Protein AF-A0A7S4U6P7-F1 (afdb_monomer_lite)

Foldseek 3Di:
DLVVVVVVCVVCCVPPPCVPCVVVDDLLNLLLLLLQQLLQADDPVVCVVCVVVVVVVQWDADPRRGIGGDPSSLVSNLDDDPPDDDDLLSVQLSQLSVLCVPPAVSCVPPDDPQQNQLSVLLSSLLNNLSSCVSVPDQKDQPCSSPPPDDDDDGRFIFGGFREHEAEAPEADDPPHPQWGDGPPDIARQAVGDPRYHYWYDYDPHYPDDRIDHYTHTDPVVPPPDDPDDDDDDDDD

Sequence (236 aa):
IFCTMQSLFESVWTKHVIHKWGPQVQHFDLLSLIAFAVRGQCDDQARIQLQNLEAKGICRIRDDGHVEIPYFLFRLAAQPMAGVRLTPAREALVQNLGFLRDYIDSALYSLAPWQQWELFGACFFSLRVNANLILGESSVPFTKLIPHTKINGCDQRVKLEPMYIVQGKSKISGDLGEKVDLDQRSVNWMAGEDGCRFCVVNGDSGKGVDFFATLPLDSLSSSSSSSSSSSSSSSS

pLDDT: mean 81.77, std 14.65, range [37.53, 98.06]

Radius of gyration: 21.34 Å; chains: 1; bounding box: 81×49×49 Å

Structure (mmCIF, N/CA/C/O backbone):
data_AF-A0A7S4U6P7-F1
#
_entry.id   AF-A0A7S4U6P7-F1
#
loop_
_atom_site.group_PDB
_atom_site.id
_atom_site.type_symbol
_atom_site.label_atom_id
_atom_site.label_alt_id
_atom_site.label_comp_id
_atom_site.label_asym_id
_atom_site.label_entity_id
_atom_site.label_seq_id
_atom_site.pdbx_PDB_ins_code
_atom_site.Cartn_x
_atom_site.Cartn_y
_atom_site.Cartn_z
_atom_site.occupancy
_atom_site.B_iso_or_equiv
_atom_site.auth_seq_id
_atom_site.auth_comp_id
_atom_site.auth_asym_id
_atom_site.auth_atom_id
_atom_site.pdbx_PDB_model_num
ATOM 1 N N . ILE A 1 1 ? -19.740 -0.487 -24.834 1.00 60.69 1 ILE A N 1
ATOM 2 C CA . ILE A 1 1 ? -20.060 -1.407 -23.711 1.00 60.69 1 ILE A CA 1
ATOM 3 C C . ILE A 1 1 ? -19.218 -1.062 -22.481 1.00 60.69 1 ILE A C 1
ATOM 5 O O . ILE A 1 1 ? -19.801 -0.654 -21.487 1.00 60.69 1 ILE A O 1
ATOM 9 N N . PHE A 1 2 ? -17.882 -1.103 -22.557 1.00 59.59 2 PHE A N 1
ATOM 10 C CA . PHE A 1 2 ? -17.004 -0.820 -21.407 1.00 59.59 2 PHE A CA 1
ATOM 11 C C . PHE A 1 2 ? -17.162 0.586 -20.796 1.00 59.59 2 PHE A C 1
ATOM 13 O O . PHE A 1 2 ? -17.385 0.691 -19.594 1.00 59.59 2 PHE A O 1
ATOM 20 N N . CYS A 1 3 ? -17.184 1.657 -21.601 1.00 62.91 3 CYS A N 1
ATOM 21 C CA . CYS A 1 3 ? -17.409 3.020 -21.083 1.00 62.91 3 CYS A CA 1
ATOM 22 C C . CYS A 1 3 ? -18.769 3.176 -20.375 1.00 62.91 3 CYS A C 1
ATOM 24 O O . CYS A 1 3 ? -18.886 3.870 -19.368 1.00 62.91 3 CYS A O 1
ATOM 26 N N . THR A 1 4 ? -19.803 2.492 -20.871 1.00 69.94 4 THR A N 1
ATOM 27 C CA . THR A 1 4 ? -21.144 2.503 -20.272 1.00 69.94 4 THR A CA 1
ATOM 28 C C . THR A 1 4 ? -21.145 1.793 -18.919 1.00 69.94 4 THR A C 1
ATOM 30 O O . THR A 1 4 ? -21.687 2.329 -17.956 1.00 69.94 4 THR A O 1
ATOM 33 N N . MET A 1 5 ? -20.484 0.636 -18.809 1.00 68.00 5 MET A N 1
ATOM 34 C CA . MET A 1 5 ? -20.346 -0.081 -17.536 1.00 68.00 5 MET A CA 1
ATOM 35 C C . MET A 1 5 ? -19.570 0.729 -16.496 1.00 68.00 5 MET A C 1
ATOM 37 O O . MET A 1 5 ? -19.996 0.792 -15.347 1.00 68.00 5 MET A O 1
ATOM 41 N N . GLN A 1 6 ? -18.490 1.401 -16.900 1.00 70.25 6 GLN A N 1
ATOM 42 C CA . GLN A 1 6 ? -17.722 2.265 -16.005 1.00 70.25 6 GLN A CA 1
ATOM 43 C C . GLN A 1 6 ? -18.569 3.439 -15.495 1.00 70.25 6 GLN A C 1
ATOM 45 O O . GLN A 1 6 ? -18.633 3.668 -14.294 1.00 70.25 6 GLN A O 1
ATOM 50 N N . SER A 1 7 ? -19.311 4.123 -16.374 1.00 74.69 7 SER A N 1
ATOM 51 C CA . SER A 1 7 ? -20.204 5.219 -15.960 1.00 74.69 7 SER A CA 1
ATOM 52 C C . SER A 1 7 ? -21.317 4.773 -14.999 1.00 74.69 7 SER A C 1
ATOM 54 O O . SER A 1 7 ? -21.648 5.488 -14.051 1.00 74.69 7 SER A O 1
ATOM 56 N N . LEU A 1 8 ? -21.868 3.570 -15.199 1.00 78.88 8 LEU A N 1
ATOM 57 C CA . LEU A 1 8 ? -22.865 2.978 -14.306 1.00 78.88 8 LEU A CA 1
ATOM 58 C C . LEU A 1 8 ? -22.251 2.637 -12.949 1.00 78.88 8 LEU A C 1
ATOM 60 O O . LEU A 1 8 ? -22.848 2.946 -11.918 1.00 78.88 8 LEU A O 1
ATOM 64 N N . PHE A 1 9 ? -21.053 2.049 -12.950 1.00 76.44 9 PHE A N 1
ATOM 65 C CA . PHE A 1 9 ? -20.304 1.775 -11.732 1.00 76.44 9 PHE A CA 1
ATOM 66 C C . PHE A 1 9 ? -20.032 3.062 -10.950 1.00 76.44 9 PHE A C 1
ATOM 68 O O . PHE A 1 9 ? -20.372 3.110 -9.774 1.00 76.44 9 PHE A O 1
ATOM 75 N N . GLU A 1 10 ? -19.543 4.129 -11.593 1.00 78.44 10 GLU A N 1
ATOM 76 C CA . GLU A 1 10 ? -19.320 5.425 -10.932 1.00 78.44 10 GLU A CA 1
ATOM 77 C C . GLU A 1 10 ? -20.603 6.035 -10.357 1.00 78.44 10 GLU A C 1
ATOM 79 O O . GLU A 1 10 ? -20.601 6.609 -9.263 1.00 78.44 10 GLU A O 1
ATOM 84 N N . SER A 1 11 ? -21.722 5.902 -11.070 1.00 78.88 11 SER A N 1
ATOM 85 C CA . SER A 1 11 ? -23.015 6.407 -10.609 1.00 78.88 11 SER A CA 1
ATOM 86 C C . SER A 1 11 ? -23.504 5.659 -9.364 1.00 78.88 11 SER A C 1
ATOM 88 O O . SER A 1 11 ? -23.845 6.281 -8.352 1.00 78.88 11 SER A O 1
ATOM 90 N N . VAL A 1 12 ? -23.480 4.322 -9.403 1.00 78.75 12 VAL A N 1
ATOM 91 C CA . VAL A 1 12 ? -23.852 3.465 -8.266 1.00 78.75 12 VAL A CA 1
ATOM 92 C C . VAL A 1 12 ? -22.907 3.699 -7.090 1.00 78.75 12 VAL A C 1
ATOM 94 O O . VAL A 1 12 ? -23.363 3.871 -5.960 1.00 78.75 12 VAL A O 1
ATOM 97 N N . TRP A 1 13 ? -21.607 3.773 -7.365 1.00 76.88 13 TRP A N 1
ATOM 98 C CA . TRP A 1 13 ? -20.551 4.090 -6.413 1.00 76.88 13 TRP A CA 1
ATOM 99 C C . TRP A 1 13 ? -20.835 5.392 -5.664 1.00 76.88 13 TRP A C 1
ATOM 101 O O . TRP A 1 13 ? -20.915 5.423 -4.434 1.00 76.88 13 TRP A O 1
ATOM 111 N N . THR A 1 14 ? -21.063 6.470 -6.409 1.00 76.06 14 THR A N 1
ATOM 112 C CA . THR A 1 14 ? -21.314 7.791 -5.836 1.00 76.06 14 THR A CA 1
ATOM 113 C C . THR A 1 14 ? -22.570 7.769 -4.977 1.00 76.06 14 THR A C 1
ATOM 115 O O . THR A 1 14 ? -22.543 8.178 -3.816 1.00 76.06 14 THR A O 1
ATOM 118 N N . LYS A 1 15 ? -23.673 7.247 -5.519 1.00 75.56 15 LYS A N 1
ATOM 119 C CA . LYS A 1 15 ? -24.983 7.289 -4.866 1.00 75.56 15 LYS A CA 1
ATOM 120 C C . LYS A 1 15 ? -25.069 6.392 -3.630 1.00 75.56 15 LYS A C 1
ATOM 122 O O . LYS A 1 15 ? -25.667 6.790 -2.635 1.00 75.56 15 LYS A O 1
ATOM 127 N N . HIS A 1 16 ? -24.501 5.190 -3.687 1.00 72.75 16 HIS A N 1
ATOM 128 C CA . HIS A 1 16 ? -24.719 4.161 -2.667 1.00 72.75 16 HIS A CA 1
ATOM 129 C C . HIS A 1 16 ? -23.519 3.916 -1.756 1.00 72.75 16 HIS A C 1
ATOM 131 O O . HIS A 1 16 ? -23.712 3.374 -0.666 1.00 72.75 16 HIS A O 1
ATOM 137 N N . VAL A 1 17 ? -22.309 4.314 -2.164 1.00 75.81 17 VAL A N 1
ATOM 138 C CA . VAL A 1 17 ? -21.097 4.134 -1.357 1.00 75.81 17 VAL A CA 1
ATOM 139 C C . VAL A 1 17 ? -20.675 5.442 -0.706 1.00 75.81 17 VAL A C 1
ATOM 141 O O . VAL A 1 17 ? -20.728 5.537 0.518 1.00 75.81 17 VAL A O 1
ATOM 144 N N . ILE A 1 18 ? -20.328 6.465 -1.494 1.00 76.19 18 ILE A N 1
ATOM 145 C CA . ILE A 1 18 ? -19.797 7.731 -0.956 1.00 76.19 18 ILE A CA 1
ATOM 146 C C . ILE A 1 18 ? -20.805 8.391 -0.011 1.00 76.19 18 ILE A C 1
ATOM 148 O O . ILE A 1 18 ? -20.481 8.661 1.142 1.00 76.19 18 ILE A O 1
ATOM 152 N N . HIS A 1 19 ? -22.042 8.607 -0.465 1.00 77.12 19 HIS A N 1
ATOM 153 C CA . HIS A 1 19 ? -23.046 9.316 0.337 1.00 77.12 19 HIS A CA 1
ATOM 154 C C . HIS A 1 19 ? -23.492 8.531 1.574 1.00 77.12 19 HIS A C 1
ATOM 156 O O . HIS A 1 19 ? -23.808 9.126 2.601 1.00 77.12 19 HIS A O 1
ATOM 162 N N . LYS A 1 20 ? -23.524 7.196 1.486 1.00 75.12 20 LYS A N 1
ATOM 163 C CA . LYS A 1 20 ? -23.964 6.347 2.596 1.00 75.12 20 LYS A CA 1
ATOM 164 C C . LYS A 1 20 ? -22.865 6.166 3.639 1.00 75.12 20 LYS A C 1
ATOM 166 O O . LYS A 1 20 ? -23.143 6.297 4.824 1.00 75.12 20 LYS A O 1
ATOM 171 N N . TRP A 1 21 ? -21.646 5.850 3.207 1.00 72.38 21 TRP A N 1
ATOM 172 C CA . TRP A 1 21 ? -20.571 5.397 4.092 1.00 72.38 21 TRP A CA 1
ATOM 173 C C . TRP A 1 21 ? -19.516 6.462 4.373 1.00 72.38 21 TRP A C 1
ATOM 175 O O . TRP A 1 21 ? -18.915 6.425 5.442 1.00 72.38 21 TRP A O 1
ATOM 185 N N . GLY A 1 22 ? -19.324 7.436 3.479 1.00 72.12 22 GLY A N 1
ATOM 186 C CA . GLY A 1 22 ? -18.371 8.533 3.675 1.00 72.12 22 GLY A CA 1
ATOM 187 C C . GLY A 1 22 ? -18.560 9.275 5.006 1.00 72.12 22 GLY A C 1
ATOM 188 O O . GLY A 1 22 ? -17.590 9.424 5.740 1.00 72.12 22 GLY A O 1
ATOM 189 N N . PRO A 1 23 ? -19.793 9.664 5.391 1.00 73.25 23 PRO A N 1
ATOM 190 C CA . PRO A 1 23 ? -20.042 10.310 6.684 1.00 73.25 23 PRO A CA 1
ATOM 191 C C . PRO A 1 23 ? -19.916 9.382 7.901 1.00 73.25 23 PRO A C 1
ATOM 193 O O . PRO A 1 23 ? -19.839 9.860 9.029 1.00 73.25 23 PRO A O 1
ATOM 196 N N . GLN A 1 24 ? -19.965 8.060 7.701 1.00 66.81 24 GLN A N 1
ATOM 197 C CA . GLN A 1 24 ? -20.056 7.078 8.789 1.00 66.81 24 GLN A CA 1
ATOM 198 C C . GLN A 1 24 ? -18.696 6.569 9.269 1.00 66.81 24 GLN A C 1
ATOM 200 O O . GLN A 1 24 ? -18.620 5.973 10.347 1.00 66.81 24 GLN A O 1
ATOM 205 N N . VAL A 1 25 ? -17.637 6.792 8.489 1.00 65.56 25 VAL A N 1
ATOM 206 C CA . VAL A 1 25 ? -16.289 6.315 8.798 1.00 65.56 25 VAL A CA 1
ATOM 207 C C . VAL A 1 25 ? -15.347 7.507 8.836 1.00 65.56 25 VAL A C 1
ATOM 209 O O . VAL A 1 25 ? -15.130 8.163 7.819 1.00 65.56 25 VAL A O 1
ATOM 212 N N . GLN A 1 26 ? -14.765 7.797 10.003 1.00 68.12 26 GLN A N 1
ATOM 213 C CA . GLN A 1 26 ? -13.683 8.773 10.047 1.00 68.12 26 GLN A CA 1
ATOM 214 C C . GLN A 1 26 ? -12.491 8.219 9.265 1.00 68.12 26 GLN A C 1
ATOM 216 O O . GLN A 1 26 ? -12.108 7.059 9.401 1.00 68.12 26 GLN A O 1
ATOM 221 N N . HIS A 1 27 ? -11.889 9.047 8.423 1.00 61.50 27 HIS A N 1
ATOM 222 C CA . HIS A 1 27 ? -10.887 8.589 7.463 1.00 61.50 27 HIS A CA 1
ATOM 223 C C . HIS A 1 27 ? -9.606 8.033 8.129 1.00 61.50 27 HIS A C 1
ATOM 225 O O . HIS A 1 27 ? -8.911 7.200 7.547 1.00 61.50 27 HIS A O 1
ATOM 231 N N . PHE A 1 28 ? -9.298 8.440 9.367 1.00 57.59 28 PHE A N 1
ATOM 232 C CA . PHE A 1 28 ? -8.218 7.838 10.161 1.00 57.59 28 PHE A CA 1
ATOM 233 C C . PHE A 1 28 ? -8.532 6.407 10.610 1.00 57.59 28 PHE A C 1
ATOM 235 O O . PHE A 1 28 ? -7.645 5.553 10.558 1.00 57.59 28 PHE A O 1
ATOM 242 N N . ASP A 1 29 ? -9.784 6.128 10.975 1.00 73.25 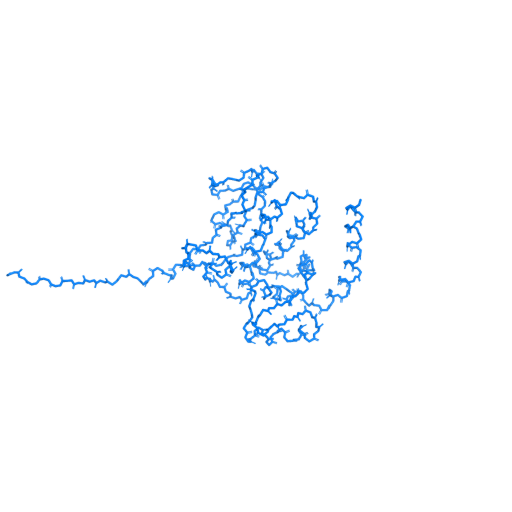29 ASP A N 1
ATOM 243 C CA . ASP A 1 29 ? -10.241 4.770 11.284 1.00 73.25 29 ASP A CA 1
ATOM 244 C C . ASP A 1 29 ? -10.210 3.901 10.024 1.00 73.25 29 ASP A C 1
ATOM 246 O O . ASP A 1 29 ? -9.862 2.726 10.083 1.00 73.25 29 ASP A O 1
ATOM 250 N N . LEU A 1 30 ? -10.491 4.501 8.863 1.00 86.75 30 LEU A N 1
ATOM 251 C CA . LEU A 1 30 ? -10.513 3.809 7.578 1.00 86.75 30 LEU A CA 1
ATOM 252 C C . LEU A 1 30 ? -9.128 3.302 7.144 1.00 86.75 30 LEU A C 1
ATOM 254 O O . LEU A 1 30 ? -9.004 2.142 6.756 1.00 86.75 30 LEU A O 1
ATOM 258 N N . LEU A 1 31 ? -8.079 4.130 7.227 1.00 90.81 31 LEU A N 1
ATOM 259 C CA . LEU A 1 31 ? -6.723 3.705 6.843 1.00 90.81 31 LEU A CA 1
ATOM 260 C C . LEU A 1 31 ? -6.162 2.645 7.799 1.00 90.81 31 LEU A C 1
ATOM 262 O O . LEU A 1 31 ? -5.512 1.705 7.348 1.00 90.81 31 LEU A O 1
ATOM 266 N N . SER A 1 32 ? -6.437 2.763 9.102 1.00 90.44 32 SER A N 1
ATOM 267 C CA . SER A 1 32 ? -6.053 1.745 10.088 1.00 90.44 32 SER A CA 1
ATOM 268 C C . SER A 1 32 ? -6.814 0.435 9.866 1.00 90.44 32 SER A C 1
ATOM 270 O O . SER A 1 32 ? -6.217 -0.637 9.897 1.00 90.44 32 SER A O 1
ATOM 272 N N . LEU A 1 33 ? -8.115 0.508 9.571 1.00 91.19 33 LEU A N 1
ATOM 273 C CA . LEU A 1 33 ? -8.931 -0.657 9.239 1.00 91.19 33 LEU A CA 1
ATOM 274 C C . LEU A 1 33 ? -8.412 -1.373 7.980 1.00 91.19 33 LEU A C 1
ATOM 276 O O . LEU A 1 33 ? -8.262 -2.595 7.986 1.00 91.19 33 LEU A O 1
ATOM 280 N N . ILE A 1 34 ? -8.090 -0.624 6.920 1.00 94.12 34 ILE A N 1
ATOM 281 C CA . ILE A 1 34 ? -7.466 -1.179 5.708 1.00 94.12 34 ILE A CA 1
ATOM 282 C C . ILE A 1 34 ? -6.112 -1.801 6.044 1.00 94.12 34 ILE A C 1
ATOM 284 O O . ILE A 1 34 ? -5.823 -2.898 5.575 1.00 94.12 34 ILE A O 1
ATOM 288 N N . ALA A 1 35 ? -5.299 -1.152 6.883 1.00 94.56 35 ALA A N 1
ATOM 289 C CA . ALA A 1 35 ? -4.020 -1.706 7.308 1.00 94.56 35 ALA A CA 1
ATOM 290 C C . ALA A 1 35 ? -4.191 -3.061 8.017 1.00 94.56 35 ALA A C 1
ATOM 292 O O . ALA A 1 35 ? -3.477 -4.010 7.692 1.00 94.56 35 ALA A O 1
ATOM 293 N N . PHE A 1 36 ? -5.172 -3.198 8.916 1.00 92.88 36 PHE A N 1
ATOM 294 C CA . PHE A 1 36 ? -5.482 -4.484 9.550 1.00 92.88 36 PHE A CA 1
ATOM 295 C C . PHE A 1 36 ? -5.918 -5.548 8.537 1.00 92.88 36 PHE A C 1
ATOM 297 O O . PHE A 1 36 ? -5.409 -6.670 8.577 1.00 92.88 36 PHE A O 1
ATOM 304 N N . ALA A 1 37 ? -6.804 -5.196 7.603 1.00 92.94 37 ALA A N 1
ATOM 305 C CA . ALA A 1 37 ? -7.276 -6.119 6.572 1.00 92.94 37 ALA A CA 1
ATOM 306 C C . ALA A 1 37 ? -6.147 -6.581 5.634 1.00 92.94 37 ALA A C 1
ATOM 308 O O . ALA A 1 37 ? -6.022 -7.768 5.342 1.00 92.94 37 ALA A O 1
ATOM 309 N N . VAL A 1 38 ? -5.279 -5.661 5.204 1.00 93.44 38 VAL A N 1
ATOM 310 C CA . VAL A 1 38 ? -4.140 -5.947 4.317 1.00 93.44 38 VAL A CA 1
ATOM 311 C C . VAL A 1 38 ? -3.053 -6.759 5.025 1.00 93.44 38 VAL A C 1
ATOM 313 O O . VAL A 1 38 ? -2.471 -7.661 4.414 1.00 93.44 38 VAL A O 1
ATOM 316 N N . ARG A 1 39 ? -2.780 -6.470 6.308 1.00 89.50 39 ARG A N 1
ATOM 317 C CA . ARG A 1 39 ? -1.870 -7.274 7.145 1.00 89.50 39 ARG A CA 1
ATOM 318 C C . ARG A 1 39 ? -2.392 -8.704 7.305 1.00 89.50 39 ARG A C 1
ATOM 320 O O . ARG A 1 39 ? -1.599 -9.630 7.435 1.00 89.50 39 ARG A O 1
ATOM 327 N N . GLY A 1 40 ? -3.712 -8.876 7.290 1.00 81.00 40 GLY A N 1
ATOM 328 C CA . GLY A 1 40 ? -4.381 -10.172 7.327 1.00 81.00 40 GLY A CA 1
ATOM 329 C C . GLY A 1 40 ? -4.518 -10.775 8.724 1.00 81.00 40 GLY A C 1
ATOM 330 O O . GLY A 1 40 ? -5.186 -11.783 8.860 1.00 81.00 40 GLY A O 1
ATOM 331 N N . GLN A 1 41 ? -3.950 -10.180 9.771 1.00 79.94 41 GLN A N 1
ATOM 332 C CA . GLN A 1 41 ? -4.111 -10.662 11.147 1.00 79.94 41 GLN A CA 1
ATOM 333 C C . GLN A 1 41 ? -4.320 -9.494 12.109 1.00 79.94 41 GLN A C 1
ATOM 335 O O . GLN A 1 41 ? -3.676 -8.449 11.973 1.00 79.94 41 GLN A O 1
ATOM 340 N N . CYS A 1 42 ? -5.185 -9.673 13.103 1.00 84.12 42 CYS A N 1
ATOM 341 C CA . CYS A 1 42 ? -5.375 -8.761 14.227 1.00 84.12 42 CYS A CA 1
ATOM 342 C C . CYS A 1 42 ? -5.122 -9.479 15.561 1.00 84.12 42 CYS A C 1
ATOM 344 O O . CYS A 1 42 ? -5.460 -10.650 15.725 1.00 84.12 42 CYS A O 1
ATOM 346 N N . ASP A 1 43 ? -4.484 -8.768 16.488 1.00 85.31 43 ASP A N 1
ATOM 347 C CA . ASP A 1 43 ? -4.311 -9.192 17.878 1.00 85.31 43 ASP A CA 1
ATOM 348 C C . ASP A 1 43 ? -5.534 -8.787 18.721 1.00 85.31 43 ASP A C 1
ATOM 350 O O . ASP A 1 43 ? -6.438 -8.095 18.246 1.00 85.31 43 ASP A O 1
ATOM 354 N N . ASP A 1 44 ? -5.581 -9.213 19.983 1.00 85.31 44 ASP A N 1
ATOM 355 C CA . ASP A 1 44 ? -6.716 -8.936 20.872 1.00 85.31 44 ASP A CA 1
ATOM 356 C C . ASP A 1 44 ? -6.951 -7.435 21.088 1.00 85.31 44 ASP A C 1
ATOM 358 O O . ASP A 1 44 ? -8.094 -6.981 21.185 1.00 85.31 44 ASP A O 1
ATOM 362 N N . GLN A 1 45 ? -5.880 -6.639 21.107 1.00 84.12 45 GLN A N 1
ATOM 363 C CA . GLN A 1 45 ? -5.984 -5.191 21.250 1.00 84.12 45 GLN A CA 1
ATOM 364 C C . GLN A 1 45 ? -6.641 -4.566 20.014 1.00 84.12 45 GLN A C 1
ATOM 366 O O . GLN A 1 45 ? -7.541 -3.732 20.139 1.00 84.12 45 GLN A O 1
ATOM 371 N N . ALA A 1 46 ? -6.241 -5.001 18.823 1.00 83.56 46 ALA A N 1
ATOM 372 C CA . ALA A 1 46 ? -6.860 -4.613 17.567 1.00 83.56 46 ALA A CA 1
ATOM 373 C C . ALA A 1 46 ? -8.322 -5.071 17.486 1.00 83.56 46 ALA A C 1
ATOM 375 O O . ALA A 1 46 ? -9.172 -4.298 17.048 1.00 83.56 46 ALA A O 1
ATOM 376 N N . ARG A 1 47 ? -8.659 -6.275 17.972 1.00 85.31 47 ARG A N 1
ATOM 377 C CA . ARG A 1 47 ? -10.058 -6.732 18.046 1.00 85.31 47 ARG A CA 1
ATOM 378 C C . ARG A 1 47 ? -10.913 -5.759 18.848 1.00 85.31 47 ARG A C 1
ATOM 380 O O . ARG A 1 47 ? -11.953 -5.336 18.357 1.00 85.31 47 ARG A O 1
ATOM 387 N N . ILE A 1 48 ? -10.453 -5.342 20.029 1.00 85.06 48 ILE A N 1
ATOM 388 C CA . ILE A 1 48 ? -11.163 -4.360 20.866 1.00 85.06 48 ILE A CA 1
ATOM 389 C C . ILE A 1 48 ? -11.361 -3.034 20.116 1.00 85.06 48 ILE A C 1
ATOM 391 O O . ILE A 1 48 ? -12.451 -2.466 20.147 1.00 85.06 48 ILE A O 1
ATOM 395 N N . GLN A 1 49 ? -10.342 -2.554 19.397 1.00 82.19 49 GLN A N 1
ATOM 396 C CA . GLN A 1 49 ? -10.442 -1.321 18.601 1.00 82.19 49 GLN A CA 1
ATOM 397 C C . GLN A 1 49 ? -11.468 -1.433 17.463 1.00 82.19 49 GLN A C 1
ATOM 399 O O . GLN A 1 49 ? -12.155 -0.461 17.144 1.00 82.19 49 GLN A O 1
ATOM 404 N N . LEU A 1 50 ? -11.587 -2.616 16.858 1.00 86.50 50 LEU A N 1
ATOM 405 C CA . LEU A 1 50 ? -12.433 -2.865 15.693 1.00 86.50 50 LEU A CA 1
ATOM 406 C C . LEU A 1 50 ? -13.875 -3.276 16.042 1.00 86.50 50 LEU A C 1
ATOM 408 O O . LEU A 1 50 ? -14.741 -3.186 15.172 1.00 86.50 50 LEU A O 1
ATOM 412 N N . GLN A 1 51 ? -14.174 -3.643 17.294 1.00 85.25 51 GLN A N 1
ATOM 413 C CA . GLN A 1 51 ? -15.512 -4.076 17.743 1.00 85.25 51 GLN A CA 1
ATOM 414 C C . GLN A 1 51 ? -16.637 -3.111 17.340 1.00 85.25 51 GLN A C 1
ATOM 416 O O . GLN A 1 51 ? -17.693 -3.535 16.873 1.00 85.25 51 GLN A O 1
ATOM 421 N N . ASN A 1 52 ? -16.415 -1.800 17.467 1.00 83.81 52 ASN A N 1
ATOM 422 C CA . ASN A 1 52 ? -17.418 -0.799 17.092 1.00 83.81 52 ASN A CA 1
ATOM 423 C C . ASN A 1 52 ? -17.674 -0.747 15.577 1.00 83.81 52 ASN A C 1
ATOM 425 O O . ASN A 1 52 ? -18.784 -0.424 15.152 1.00 83.81 52 ASN A O 1
ATOM 429 N N . LEU A 1 53 ? -16.657 -1.023 14.758 1.00 85.56 53 LEU A N 1
ATOM 430 C CA . LEU A 1 53 ? -16.778 -1.068 13.299 1.00 85.56 53 LEU A CA 1
ATOM 431 C C . LEU A 1 53 ? -17.448 -2.372 12.853 1.00 85.56 53 LEU A C 1
ATOM 433 O O . LEU A 1 53 ? -18.288 -2.352 11.952 1.00 85.56 53 LEU A O 1
ATOM 437 N N . GLU A 1 54 ? -17.152 -3.477 13.535 1.00 87.44 54 GLU A N 1
ATOM 438 C CA . GLU A 1 54 ? -17.814 -4.764 13.332 1.00 87.44 54 GLU A CA 1
ATOM 439 C C . GLU A 1 54 ? -19.304 -4.701 13.691 1.00 87.44 54 GLU A C 1
ATOM 441 O O . GLU A 1 54 ? -20.148 -5.083 12.882 1.00 87.44 54 GLU A O 1
ATOM 446 N N . ALA A 1 55 ? -19.659 -4.097 14.831 1.00 85.88 55 ALA A N 1
ATOM 447 C CA . ALA A 1 55 ? -21.053 -3.892 15.240 1.00 85.88 55 ALA A CA 1
ATOM 448 C C . ALA A 1 55 ? -21.860 -3.029 14.247 1.00 85.88 55 ALA A C 1
ATOM 450 O O . ALA A 1 55 ? -23.081 -3.154 14.155 1.00 85.88 55 ALA A O 1
ATOM 451 N N . LYS A 1 56 ? -21.184 -2.165 13.478 1.00 82.31 56 LYS A N 1
ATOM 452 C CA . LYS A 1 56 ? -21.776 -1.353 12.400 1.00 82.31 56 LYS A CA 1
ATOM 453 C C . LYS A 1 56 ? -21.816 -2.073 11.044 1.00 82.31 56 LYS A C 1
ATOM 455 O O . LYS A 1 56 ? -22.295 -1.495 10.070 1.00 82.31 56 LYS A O 1
ATOM 460 N N . GLY A 1 57 ? -21.299 -3.299 10.956 1.00 84.06 57 GLY A N 1
ATOM 461 C CA . GLY A 1 57 ? -21.201 -4.065 9.712 1.00 84.06 57 GLY A CA 1
ATOM 462 C C . GLY A 1 57 ? -20.184 -3.505 8.711 1.00 84.06 57 GLY A C 1
ATOM 463 O O . GLY A 1 57 ? -20.313 -3.754 7.514 1.00 84.06 57 GLY A O 1
ATOM 464 N N . ILE A 1 58 ? -19.203 -2.721 9.175 1.00 84.50 58 ILE A N 1
ATOM 465 C CA . ILE A 1 58 ? -18.147 -2.127 8.331 1.00 84.50 58 ILE A CA 1
ATOM 466 C C . ILE A 1 58 ? -17.012 -3.130 8.094 1.00 84.50 58 ILE A C 1
ATOM 468 O O . ILE A 1 58 ? -16.374 -3.112 7.044 1.00 84.50 58 ILE A O 1
ATOM 472 N N . CYS A 1 59 ? -16.769 -4.016 9.055 1.00 89.88 59 CYS A N 1
ATOM 473 C CA . CYS A 1 59 ? -15.812 -5.107 8.953 1.00 89.88 59 CYS A CA 1
ATOM 474 C C . CYS A 1 59 ? -16.372 -6.371 9.604 1.00 89.88 59 CYS A C 1
ATOM 476 O O . CYS A 1 59 ? -17.371 -6.322 10.319 1.00 89.88 59 CYS A O 1
ATOM 478 N N . ARG A 1 60 ? -15.705 -7.496 9.371 1.00 91.31 60 ARG A N 1
ATOM 479 C CA . ARG A 1 60 ? -15.938 -8.758 10.068 1.00 91.31 60 ARG A CA 1
ATOM 480 C C . ARG A 1 60 ? -14.602 -9.297 10.548 1.00 91.31 60 ARG A C 1
ATOM 482 O O . ARG A 1 60 ? -13.651 -9.338 9.771 1.00 91.31 60 ARG A O 1
ATOM 489 N N . ILE A 1 61 ? -14.530 -9.724 11.800 1.00 90.75 61 ILE A N 1
ATOM 490 C CA . ILE A 1 61 ? -13.341 -10.356 12.358 1.00 90.75 61 ILE A CA 1
ATOM 491 C C . ILE A 1 61 ? -13.613 -11.851 12.476 1.00 90.75 61 ILE A C 1
ATOM 493 O O . ILE A 1 61 ? -14.595 -12.286 13.071 1.00 90.75 61 ILE A O 1
ATOM 497 N N . ARG A 1 62 ? -12.747 -12.662 11.879 1.00 89.69 62 ARG A N 1
ATOM 498 C CA . ARG A 1 62 ? -12.849 -14.119 11.935 1.00 89.69 62 ARG A CA 1
ATOM 499 C C . ARG A 1 62 ? -12.264 -14.680 13.226 1.00 89.69 62 ARG A C 1
ATOM 501 O O . ARG A 1 62 ? -11.486 -14.029 13.931 1.00 89.69 62 ARG A O 1
ATOM 508 N N . ASP A 1 63 ? -12.601 -15.933 13.507 1.00 87.62 63 ASP A N 1
ATOM 509 C CA . ASP A 1 63 ? -12.070 -16.660 14.664 1.00 87.62 63 ASP A CA 1
ATOM 510 C C . ASP A 1 63 ? -10.538 -16.773 14.590 1.00 87.62 63 ASP A C 1
ATOM 512 O O . ASP A 1 63 ? -9.852 -16.574 15.587 1.00 87.62 63 ASP A O 1
ATOM 516 N N . ASP A 1 64 ? -9.996 -16.947 13.380 1.00 87.50 64 ASP A N 1
ATOM 517 C CA . ASP A 1 64 ? -8.557 -16.989 13.076 1.00 87.50 64 ASP A CA 1
ATOM 518 C C . ASP A 1 64 ? -7.847 -15.617 13.130 1.00 87.50 64 ASP A C 1
ATOM 520 O O . ASP A 1 64 ? -6.641 -15.533 12.902 1.00 87.50 64 ASP A O 1
ATOM 524 N N . GLY A 1 65 ? -8.567 -14.535 13.443 1.00 86.75 65 GLY A N 1
ATOM 525 C CA . GLY A 1 65 ? -8.011 -13.184 13.554 1.00 86.75 65 GLY A CA 1
ATOM 526 C C . GLY A 1 65 ? -7.886 -12.440 12.232 1.00 86.75 65 GLY A C 1
ATOM 527 O O . GLY A 1 65 ? -7.379 -11.316 12.229 1.00 86.75 65 GLY A O 1
ATOM 528 N N . HIS A 1 66 ? -8.367 -13.000 11.121 1.00 90.00 66 HIS A N 1
ATOM 529 C CA . HIS A 1 66 ? -8.445 -12.266 9.863 1.00 90.00 66 HIS A CA 1
ATOM 530 C C . HIS A 1 66 ? -9.527 -11.182 9.917 1.00 90.00 66 HIS A C 1
ATOM 532 O O . HIS A 1 66 ? -10.664 -11.434 10.321 1.00 90.00 66 HIS A O 1
ATOM 538 N N . VAL A 1 67 ? -9.171 -9.975 9.471 1.00 91.62 67 VAL A N 1
ATOM 539 C CA . VAL A 1 67 ? -10.097 -8.843 9.335 1.00 91.62 67 VAL A CA 1
ATOM 540 C C . VAL A 1 67 ? -10.561 -8.763 7.886 1.00 91.62 67 VAL A C 1
ATOM 542 O O . VAL A 1 67 ? -9.777 -8.482 6.983 1.00 91.62 67 VAL A O 1
ATOM 545 N N . GLU A 1 68 ? -11.845 -9.006 7.665 1.00 91.75 68 GLU A N 1
ATOM 546 C CA . GLU A 1 68 ? -12.501 -8.880 6.370 1.00 91.75 68 GLU A CA 1
ATOM 547 C C . GLU A 1 68 ? -13.182 -7.516 6.276 1.00 91.75 68 GLU A C 1
ATOM 549 O O . GLU A 1 68 ? -13.917 -7.101 7.177 1.00 91.75 68 GLU A O 1
ATOM 554 N N . ILE A 1 69 ? -12.957 -6.819 5.164 1.00 91.12 69 ILE A N 1
ATOM 555 C CA . ILE A 1 69 ? -13.606 -5.541 4.882 1.00 91.12 69 ILE A CA 1
ATOM 556 C C . ILE A 1 69 ? -14.197 -5.530 3.476 1.00 91.12 69 ILE A C 1
ATOM 558 O O . ILE A 1 69 ? -13.635 -6.154 2.571 1.00 91.12 69 ILE A O 1
ATOM 562 N N . PRO A 1 70 ? -15.305 -4.808 3.247 1.00 89.12 70 PRO A N 1
ATOM 563 C CA . PRO A 1 70 ? -15.816 -4.609 1.905 1.00 89.12 70 PRO A CA 1
ATOM 564 C C . PRO A 1 70 ? -14.776 -3.921 1.018 1.00 89.12 70 PRO A C 1
ATOM 566 O O . PRO A 1 70 ? -14.235 -2.876 1.382 1.00 89.12 70 PRO A O 1
ATOM 569 N N . TYR A 1 71 ? -14.548 -4.464 -0.181 1.00 87.69 71 TYR A N 1
ATOM 570 C CA . TYR A 1 71 ? -13.536 -3.951 -1.113 1.00 87.69 71 TYR A CA 1
ATOM 571 C C . TYR A 1 71 ? -13.711 -2.459 -1.434 1.00 87.69 71 TYR A C 1
ATOM 573 O O . TYR A 1 71 ? -12.735 -1.732 -1.593 1.00 87.69 71 TYR A O 1
ATOM 581 N N . PHE A 1 72 ? -14.953 -1.963 -1.440 1.00 84.31 72 PHE A N 1
ATOM 582 C CA . PHE A 1 72 ? -15.227 -0.545 -1.659 1.00 84.31 72 PHE A CA 1
ATOM 583 C C . PHE A 1 72 ? -14.481 0.374 -0.673 1.00 84.31 72 PHE A C 1
ATOM 585 O O . PHE A 1 72 ? -14.121 1.491 -1.021 1.00 84.31 72 PHE A O 1
ATOM 592 N N . LEU A 1 73 ? -14.159 -0.066 0.542 1.00 87.88 73 LEU A N 1
ATOM 593 C CA . LEU A 1 73 ? -13.421 0.779 1.482 1.00 87.88 73 LEU A CA 1
ATOM 594 C C . LEU A 1 73 ? -12.043 1.215 0.951 1.00 87.88 73 LEU A C 1
ATOM 596 O O . LEU A 1 73 ? -11.628 2.336 1.237 1.00 87.88 73 LEU A O 1
ATOM 600 N N . PHE A 1 74 ? -11.396 0.411 0.099 1.00 90.81 74 PHE A N 1
ATOM 601 C CA . PHE A 1 74 ? -10.127 0.763 -0.553 1.00 90.81 74 PHE A CA 1
ATOM 602 C C . PHE A 1 74 ? -10.284 2.004 -1.435 1.00 90.81 74 PHE A C 1
ATOM 604 O O . PHE A 1 74 ? -9.519 2.961 -1.331 1.00 90.81 74 PHE A O 1
ATOM 611 N N . ARG A 1 75 ? -11.331 2.022 -2.263 1.00 87.25 75 ARG A N 1
ATOM 612 C CA . ARG A 1 75 ? -11.614 3.123 -3.188 1.00 87.25 75 ARG A CA 1
ATOM 613 C C . ARG A 1 75 ? -12.144 4.371 -2.479 1.00 87.25 75 ARG A C 1
ATOM 615 O O . ARG A 1 75 ? -11.896 5.482 -2.942 1.00 87.25 75 ARG A O 1
ATOM 622 N N . LEU A 1 76 ? -12.831 4.207 -1.346 1.00 85.56 76 LEU A N 1
ATOM 623 C CA . LEU A 1 76 ? -13.227 5.326 -0.485 1.00 85.56 76 LEU A CA 1
ATOM 624 C C . LEU A 1 76 ? -11.998 6.000 0.153 1.00 85.56 76 LEU A C 1
ATOM 626 O O . LEU A 1 76 ? -11.932 7.224 0.192 1.00 85.56 76 LEU A O 1
ATOM 630 N N . ALA A 1 77 ? -11.015 5.207 0.587 1.00 88.56 77 ALA A N 1
ATOM 631 C CA . ALA A 1 77 ? -9.770 5.677 1.198 1.00 88.56 77 ALA A CA 1
ATOM 632 C C . ALA A 1 77 ? -8.726 6.214 0.204 1.00 88.56 77 ALA A C 1
ATOM 634 O O . ALA A 1 77 ? -7.760 6.852 0.614 1.00 88.56 77 ALA A O 1
ATOM 635 N N . ALA A 1 78 ? -8.910 5.970 -1.096 1.00 88.62 78 ALA A N 1
ATOM 636 C CA . ALA A 1 78 ? -8.067 6.498 -2.171 1.00 88.62 78 ALA A CA 1
ATOM 637 C C . ALA A 1 78 ? -8.291 8.002 -2.452 1.00 88.62 78 ALA A C 1
ATOM 639 O O . ALA A 1 78 ? -7.709 8.559 -3.385 1.00 88.62 78 ALA A O 1
ATOM 640 N N . GLN A 1 79 ? -9.196 8.653 -1.718 1.00 78.06 79 GLN A N 1
ATOM 641 C CA . GLN A 1 79 ? -9.524 10.067 -1.883 1.00 78.06 79 GLN A CA 1
ATOM 642 C C . GLN A 1 79 ? -8.542 10.933 -1.070 1.00 78.06 79 GLN A C 1
ATOM 644 O O . GLN A 1 79 ? -8.285 10.631 0.096 1.00 78.06 79 GLN A O 1
ATOM 649 N N . PRO A 1 80 ? -7.999 12.028 -1.633 1.00 66.81 80 PRO A N 1
ATOM 650 C CA . PRO A 1 80 ? -7.163 12.953 -0.875 1.00 66.81 80 PRO A CA 1
ATOM 651 C C . PRO A 1 80 ? -7.943 13.578 0.289 1.00 66.81 80 PRO A C 1
ATOM 653 O O . PRO A 1 80 ? -9.026 14.132 0.092 1.00 66.81 80 PRO A O 1
ATOM 656 N N . MET A 1 81 ? -7.378 13.554 1.497 1.00 68.19 81 MET A N 1
ATOM 657 C CA . MET A 1 81 ? -7.940 14.292 2.629 1.00 68.19 81 MET A CA 1
ATOM 658 C C . MET A 1 81 ? -7.495 15.750 2.590 1.00 68.19 81 MET A C 1
ATOM 660 O O . MET A 1 81 ? -6.342 16.071 2.878 1.00 68.19 81 MET A O 1
ATOM 664 N N . ALA A 1 82 ? -8.421 16.652 2.277 1.00 68.44 82 ALA A N 1
ATOM 665 C CA . ALA A 1 82 ? -8.155 18.080 2.364 1.00 68.44 82 ALA A CA 1
ATOM 666 C C . ALA A 1 82 ? -7.903 18.503 3.825 1.00 68.44 82 ALA A C 1
ATOM 668 O O . ALA A 1 82 ? -8.689 18.193 4.718 1.00 68.44 82 ALA A O 1
ATOM 669 N N . GLY A 1 83 ? -6.812 19.237 4.061 1.00 69.75 83 GLY A N 1
ATOM 670 C CA . GLY A 1 83 ? -6.535 19.894 5.345 1.00 69.75 83 GLY A CA 1
ATOM 671 C C . GLY A 1 83 ? -6.008 18.995 6.470 1.00 69.75 83 GLY A C 1
ATOM 672 O O . GLY A 1 83 ? -5.803 19.487 7.577 1.00 69.75 83 GLY A O 1
ATOM 673 N N . VAL A 1 84 ? -5.750 17.709 6.213 1.00 78.25 84 VAL A N 1
ATOM 674 C CA . VAL A 1 84 ? -5.201 16.775 7.208 1.00 78.25 84 VAL A CA 1
ATOM 675 C C . VAL A 1 84 ? -3.760 16.427 6.853 1.00 78.25 84 VAL A C 1
ATOM 677 O O . VAL A 1 84 ? -3.493 15.898 5.777 1.00 78.25 84 VAL A O 1
ATOM 680 N N . ARG A 1 85 ? -2.827 16.671 7.780 1.00 83.31 85 ARG A N 1
ATOM 681 C CA . ARG A 1 85 ? -1.442 16.210 7.636 1.00 83.31 85 ARG A CA 1
ATOM 682 C C . ARG A 1 85 ? -1.361 14.726 7.982 1.00 83.31 85 ARG A C 1
ATOM 684 O O . ARG A 1 85 ? -1.650 14.331 9.112 1.00 83.31 85 ARG A O 1
ATOM 691 N N . LEU A 1 86 ? -0.969 13.916 7.010 1.00 88.38 86 LEU A N 1
ATOM 692 C CA . LEU A 1 86 ? -0.778 12.486 7.183 1.00 88.38 86 LEU A CA 1
ATOM 693 C C . LEU A 1 86 ? 0.663 12.177 7.614 1.00 88.38 86 LEU A C 1
ATOM 695 O O . LEU A 1 86 ? 1.568 13.000 7.504 1.00 88.38 86 LEU A O 1
ATOM 699 N N . THR A 1 87 ? 0.868 10.982 8.169 1.00 92.31 87 THR A N 1
ATOM 700 C CA . THR A 1 87 ? 2.222 10.439 8.328 1.00 92.31 87 THR A CA 1
ATOM 701 C C . THR A 1 87 ? 2.701 9.902 6.977 1.00 92.31 87 THR A C 1
ATOM 703 O O . THR A 1 87 ? 1.859 9.438 6.205 1.00 92.31 87 THR A O 1
ATOM 706 N N . PRO A 1 88 ? 4.017 9.843 6.708 1.00 94.81 88 PRO A N 1
ATOM 707 C CA . PRO A 1 88 ? 4.532 9.344 5.430 1.00 94.81 88 PRO A CA 1
ATOM 708 C C . PRO A 1 88 ? 3.995 7.958 5.032 1.00 94.81 88 PRO A C 1
ATOM 710 O O . PRO A 1 88 ? 3.637 7.732 3.883 1.00 94.81 88 PRO A O 1
ATOM 713 N N . ALA A 1 89 ? 3.847 7.034 5.990 1.00 95.50 89 ALA A N 1
ATOM 714 C CA . ALA A 1 89 ? 3.275 5.709 5.724 1.00 95.50 89 ALA A CA 1
ATOM 715 C C . ALA A 1 89 ? 1.793 5.765 5.306 1.00 95.50 89 ALA A C 1
ATOM 717 O O . ALA A 1 89 ? 1.358 4.985 4.462 1.00 95.50 89 ALA A O 1
ATOM 718 N N . ARG A 1 90 ? 1.009 6.693 5.875 1.00 94.25 90 ARG A N 1
ATOM 719 C CA . ARG A 1 90 ? -0.393 6.909 5.487 1.00 94.25 90 ARG A CA 1
ATOM 720 C C . ARG A 1 90 ? -0.499 7.605 4.134 1.00 94.25 90 ARG A C 1
ATOM 722 O O . ARG A 1 90 ? -1.371 7.238 3.358 1.00 94.25 90 ARG A O 1
ATOM 729 N N . GLU A 1 91 ? 0.383 8.557 3.841 1.00 94.12 91 GLU A N 1
ATOM 730 C CA . GLU A 1 91 ? 0.474 9.199 2.521 1.00 94.12 91 GLU A CA 1
ATOM 731 C C . GLU A 1 91 ? 0.789 8.166 1.437 1.00 94.12 91 GLU A C 1
ATOM 733 O O . GLU A 1 91 ? 0.067 8.075 0.445 1.00 94.12 91 GLU A O 1
ATOM 738 N N . ALA A 1 92 ? 1.788 7.315 1.678 1.00 96.06 92 ALA A N 1
ATOM 739 C CA . ALA A 1 92 ? 2.142 6.218 0.787 1.00 96.06 92 ALA A CA 1
ATOM 740 C C . ALA A 1 92 ? 0.999 5.199 0.633 1.00 96.06 92 ALA A C 1
ATOM 742 O O . ALA A 1 92 ? 0.708 4.763 -0.478 1.00 96.06 92 ALA A O 1
ATOM 743 N N . LEU A 1 93 ? 0.283 4.853 1.713 1.00 95.88 93 LEU A N 1
ATOM 744 C CA . LEU A 1 93 ? -0.899 3.988 1.621 1.00 95.88 93 LEU A CA 1
ATOM 745 C C . LEU A 1 93 ? -1.990 4.612 0.732 1.00 95.88 93 LEU A C 1
ATOM 747 O O . LEU A 1 93 ? -2.514 3.928 -0.142 1.00 95.88 93 LEU A O 1
ATOM 751 N N . VAL A 1 94 ? -2.311 5.899 0.914 1.00 94.81 94 VAL A N 1
ATOM 752 C CA . VAL A 1 94 ? -3.305 6.609 0.085 1.00 94.81 94 VAL A CA 1
ATOM 753 C C . VAL A 1 94 ? -2.862 6.665 -1.378 1.00 94.81 94 VAL A C 1
ATOM 755 O O . VAL A 1 94 ? -3.680 6.416 -2.263 1.00 94.81 94 VAL A O 1
ATOM 758 N N . GLN A 1 95 ? -1.576 6.917 -1.649 1.00 95.56 95 GLN A N 1
ATOM 759 C CA . GLN A 1 95 ? -1.038 6.891 -3.012 1.00 95.56 95 GLN A CA 1
ATOM 760 C C . GLN A 1 95 ? -1.184 5.506 -3.650 1.00 95.56 95 GLN A C 1
ATOM 762 O O . GLN A 1 95 ? -1.641 5.412 -4.788 1.00 95.56 95 GLN A O 1
ATOM 767 N N . ASN A 1 96 ? -0.895 4.436 -2.907 1.00 96.56 96 ASN A N 1
ATOM 768 C CA . ASN A 1 96 ? -1.051 3.065 -3.392 1.00 96.56 96 ASN A CA 1
ATOM 769 C C . ASN A 1 96 ? -2.519 2.702 -3.658 1.00 96.56 96 ASN A C 1
ATOM 771 O O . ASN A 1 96 ? -2.814 2.021 -4.637 1.00 96.56 96 ASN A O 1
ATOM 775 N N . LEU A 1 97 ? -3.452 3.169 -2.822 1.00 95.38 97 LEU A N 1
ATOM 776 C CA . LEU A 1 97 ? -4.892 2.991 -3.042 1.00 95.38 97 LEU A CA 1
ATOM 777 C C . LEU A 1 97 ? -5.386 3.784 -4.262 1.00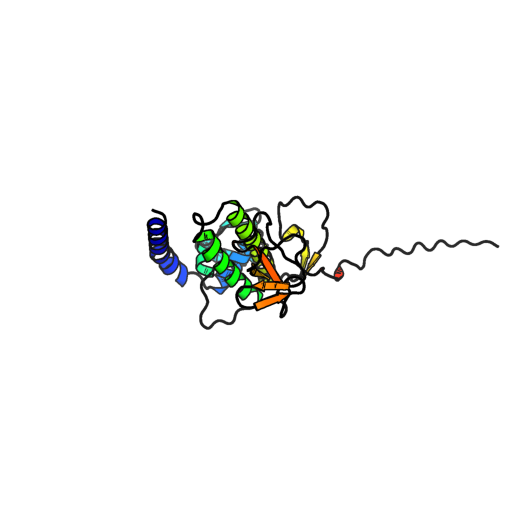 95.38 97 LEU A C 1
ATOM 779 O O . LEU A 1 97 ? -6.222 3.293 -5.019 1.00 95.38 97 LEU A O 1
ATOM 783 N N . GLY A 1 98 ? -4.844 4.984 -4.488 1.00 93.94 98 GLY A N 1
ATOM 784 C CA . GLY A 1 98 ? -5.051 5.743 -5.723 1.00 93.94 98 GLY A CA 1
ATOM 785 C C . GLY A 1 98 ? -4.540 4.982 -6.946 1.00 93.94 98 GLY A C 1
ATOM 786 O O . GLY A 1 98 ? -5.259 4.845 -7.930 1.00 93.94 98 GLY A O 1
ATOM 787 N N . PHE A 1 99 ? -3.347 4.394 -6.846 1.00 93.25 99 PHE A N 1
ATOM 788 C CA . PHE A 1 99 ? -2.773 3.564 -7.900 1.00 93.25 99 PHE A CA 1
ATOM 789 C C . PHE A 1 99 ? -3.643 2.334 -8.209 1.00 93.25 99 PHE A C 1
ATOM 791 O O . PHE A 1 99 ? -3.940 2.074 -9.373 1.00 93.25 99 PHE A O 1
ATOM 798 N N . LEU A 1 100 ? -4.111 1.614 -7.181 1.00 92.56 100 LEU A N 1
ATOM 799 C CA . LEU A 1 100 ? -5.050 0.491 -7.316 1.00 92.56 100 LEU A CA 1
ATOM 800 C C . LEU A 1 100 ? -6.317 0.914 -8.073 1.00 92.56 100 LEU A C 1
ATOM 802 O O . LEU A 1 100 ? -6.716 0.273 -9.044 1.00 92.56 100 LEU A O 1
ATOM 806 N N . ARG A 1 101 ? -6.912 2.042 -7.676 1.00 90.81 101 ARG A N 1
ATOM 807 C CA . ARG A 1 101 ? -8.107 2.588 -8.324 1.00 90.81 101 ARG A CA 1
ATOM 808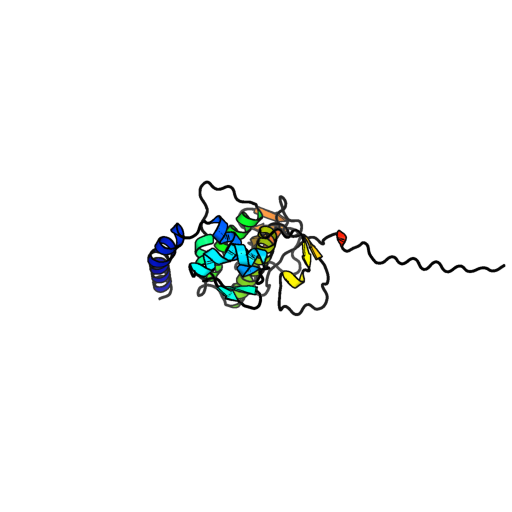 C C . ARG A 1 101 ? -7.863 2.907 -9.800 1.00 90.81 101 ARG A C 1
ATOM 810 O O . ARG A 1 101 ? -8.700 2.585 -10.646 1.00 90.81 101 ARG A O 1
ATOM 817 N N . ASP A 1 102 ? -6.766 3.590 -10.103 1.00 88.75 102 ASP A N 1
ATOM 818 C CA . ASP A 1 102 ? -6.540 4.185 -11.422 1.00 88.75 102 ASP A CA 1
ATOM 819 C C . ASP A 1 102 ? -6.035 3.155 -12.440 1.00 88.75 102 ASP A C 1
ATOM 821 O O . ASP A 1 102 ? -6.485 3.155 -13.585 1.00 88.75 102 ASP A O 1
ATOM 825 N N . TYR A 1 103 ? -5.170 2.232 -12.013 1.00 86.94 103 TYR A N 1
ATOM 826 C CA . TYR A 1 103 ? -4.480 1.300 -12.911 1.00 86.94 103 TYR A CA 1
ATOM 827 C C . TYR A 1 103 ? -4.992 -0.140 -12.850 1.00 86.94 103 TYR A C 1
ATOM 829 O O . TYR A 1 103 ? -4.635 -0.937 -13.713 1.00 86.94 103 TYR A O 1
ATOM 837 N N . ILE A 1 104 ? -5.823 -0.495 -11.867 1.00 85.62 104 ILE A N 1
ATOM 838 C CA . ILE A 1 104 ? -6.379 -1.850 -11.748 1.00 85.62 104 ILE A CA 1
ATOM 839 C C . ILE A 1 104 ? -7.901 -1.788 -11.853 1.00 85.62 104 ILE A C 1
ATOM 841 O O . ILE A 1 104 ? -8.458 -2.293 -12.827 1.00 85.62 104 ILE A O 1
ATOM 845 N N . ASP A 1 105 ? -8.580 -1.095 -10.934 1.00 84.69 105 ASP A N 1
ATOM 846 C CA . ASP A 1 105 ? -10.051 -1.053 -10.919 1.00 84.69 105 ASP A CA 1
ATOM 847 C C . ASP A 1 105 ? -10.620 -0.399 -12.182 1.00 84.69 105 ASP A C 1
ATOM 849 O O . ASP A 1 105 ? -11.559 -0.904 -12.800 1.00 84.69 105 ASP A O 1
ATOM 853 N N . SER A 1 106 ? -10.032 0.728 -12.589 1.00 83.69 106 SER A N 1
ATOM 854 C CA . SER A 1 106 ? -10.498 1.507 -13.742 1.00 83.69 106 SER A CA 1
ATOM 855 C C . SER A 1 106 ? -9.986 0.969 -15.084 1.00 83.69 106 SER A C 1
ATOM 857 O O . SER A 1 106 ? -10.464 1.406 -16.131 1.00 83.69 106 SER A O 1
ATOM 859 N N . ALA A 1 107 ? -9.045 0.017 -15.070 1.00 81.38 107 ALA A N 1
ATOM 860 C CA . ALA A 1 107 ? -8.362 -0.495 -16.260 1.00 81.38 107 ALA A CA 1
ATOM 861 C C . ALA A 1 107 ? -8.498 -2.020 -16.452 1.00 81.38 107 ALA A C 1
ATOM 863 O O . ALA A 1 107 ? -7.838 -2.595 -17.324 1.00 81.38 107 ALA A O 1
ATOM 864 N N . LEU A 1 108 ? -9.399 -2.665 -15.696 1.00 71.12 108 LEU A N 1
ATOM 865 C CA . LEU A 1 108 ? -9.613 -4.120 -15.643 1.00 71.12 108 LEU A CA 1
ATOM 866 C C . LEU A 1 108 ? -9.871 -4.790 -17.011 1.00 71.12 108 LEU A C 1
ATOM 868 O O . LEU A 1 108 ? -9.712 -5.999 -17.153 1.00 71.12 108 LEU A O 1
ATOM 872 N N . TYR A 1 109 ? -10.242 -4.019 -18.036 1.00 71.50 109 TYR A N 1
ATOM 873 C CA . TYR A 1 109 ? -10.465 -4.512 -19.404 1.00 71.50 109 TYR A CA 1
ATOM 874 C C . TYR A 1 109 ? -9.584 -3.840 -20.464 1.00 71.50 109 TYR A C 1
ATOM 876 O O . TYR A 1 109 ? -9.697 -4.160 -21.645 1.00 71.50 109 TYR A O 1
ATOM 884 N N . SER A 1 110 ? -8.729 -2.904 -20.053 1.00 80.38 110 SER A N 1
ATOM 885 C CA . SER A 1 110 ? -7.878 -2.113 -20.949 1.00 80.38 110 SER A CA 1
ATOM 886 C C . SER A 1 110 ? -6.441 -2.626 -20.981 1.00 80.38 110 SER A C 1
ATOM 888 O O . SER A 1 110 ? -5.748 -2.443 -21.978 1.00 80.38 110 SER A O 1
ATOM 890 N N . LEU A 1 111 ? -5.997 -3.274 -19.902 1.00 78.81 111 LEU A N 1
ATOM 891 C CA . LEU A 1 111 ? -4.652 -3.830 -19.782 1.00 78.81 111 LEU A CA 1
ATOM 892 C C . LEU A 1 111 ? -4.629 -5.316 -20.128 1.00 78.81 111 LEU A C 1
ATOM 894 O O . LEU A 1 111 ? -5.600 -6.045 -19.911 1.00 78.81 111 LEU A O 1
ATOM 898 N N . ALA A 1 112 ? -3.492 -5.780 -20.639 1.00 82.69 112 ALA A N 1
ATOM 899 C CA . ALA A 1 112 ? -3.284 -7.205 -20.838 1.00 82.69 112 ALA A CA 1
ATOM 900 C C . ALA A 1 112 ? -3.252 -7.934 -19.477 1.00 82.69 112 ALA A C 1
ATOM 902 O O . ALA A 1 112 ? -2.731 -7.374 -18.510 1.00 82.69 112 ALA A O 1
ATOM 903 N N . PRO A 1 113 ? -3.733 -9.191 -19.381 1.00 82.06 113 PRO A N 1
ATOM 904 C CA . PRO A 1 113 ? -3.815 -9.899 -18.103 1.00 82.06 113 PRO A CA 1
ATOM 905 C C . PRO A 1 113 ? -2.491 -9.956 -17.334 1.00 82.06 113 PRO A C 1
ATOM 907 O O . PRO A 1 113 ? -2.485 -9.775 -16.124 1.00 82.06 113 PRO A O 1
ATOM 910 N N . TRP A 1 114 ? -1.366 -10.163 -18.028 1.00 80.69 114 TRP A N 1
ATOM 911 C CA . TRP A 1 114 ? -0.043 -10.181 -17.395 1.00 80.69 114 TRP A CA 1
ATOM 912 C C . TRP A 1 114 ? 0.275 -8.840 -16.715 1.00 80.69 114 TRP A C 1
ATOM 914 O O . TRP A 1 114 ? 0.649 -8.838 -15.553 1.00 80.69 114 TRP A O 1
ATOM 924 N N . GLN A 1 115 ? 0.012 -7.710 -17.376 1.00 81.25 115 GLN A N 1
ATOM 925 C CA . GLN A 1 115 ? 0.269 -6.372 -16.836 1.00 81.25 115 GLN A CA 1
ATOM 926 C C . GLN A 1 115 ? -0.607 -6.088 -15.607 1.00 81.25 115 GLN A C 1
ATOM 928 O O . GLN A 1 115 ? -0.153 -5.479 -14.644 1.00 81.25 115 GLN A O 1
ATOM 933 N N . GLN A 1 116 ? -1.852 -6.576 -15.596 1.00 83.69 116 GLN A N 1
ATOM 934 C CA . GLN A 1 116 ? -2.719 -6.468 -14.418 1.00 83.69 116 GLN A CA 1
ATOM 935 C C . GLN A 1 116 ? -2.155 -7.235 -13.222 1.00 83.69 116 GLN A C 1
ATOM 937 O O . GLN A 1 116 ? -2.192 -6.723 -12.105 1.00 83.69 116 GLN A O 1
ATOM 942 N N . TRP A 1 117 ? -1.618 -8.437 -13.448 1.00 83.81 117 TRP A N 1
ATOM 943 C CA . TRP A 1 117 ? -0.984 -9.228 -12.393 1.00 83.81 117 TRP A CA 1
ATOM 944 C C . TRP A 1 117 ? 0.256 -8.538 -11.814 1.00 83.81 117 TRP A C 1
ATOM 946 O O . TRP A 1 117 ? 0.390 -8.493 -10.591 1.00 83.81 117 TRP A O 1
ATOM 956 N N . GLU A 1 118 ? 1.107 -7.955 -12.661 1.00 87.50 118 GLU A N 1
ATOM 957 C CA . GLU A 1 118 ? 2.300 -7.194 -12.251 1.00 87.50 118 GLU A CA 1
ATOM 958 C C . GLU A 1 118 ? 1.915 -5.994 -11.362 1.00 87.50 118 GLU A C 1
ATOM 960 O O . GLU A 1 118 ? 2.375 -5.862 -10.222 1.00 87.50 118 GLU A O 1
ATOM 965 N N . LEU A 1 119 ? 0.975 -5.166 -11.835 1.00 89.56 119 LEU A N 1
ATOM 966 C CA . LEU A 1 119 ? 0.474 -3.999 -11.102 1.00 89.56 119 LEU A CA 1
ATOM 967 C C . LEU A 1 119 ? -0.189 -4.392 -9.778 1.00 89.56 119 LEU A C 1
ATOM 969 O O . LEU A 1 119 ? 0.010 -3.731 -8.755 1.00 89.56 119 LEU A O 1
ATOM 973 N N . PHE A 1 120 ? -0.972 -5.472 -9.783 1.00 89.31 120 PHE A N 1
ATOM 974 C CA . PHE A 1 120 ? -1.643 -5.973 -8.589 1.00 89.31 120 PHE A CA 1
ATOM 975 C C . PHE A 1 120 ? -0.638 -6.477 -7.550 1.00 89.31 120 PHE A C 1
ATOM 977 O O . PHE A 1 120 ? -0.748 -6.124 -6.374 1.00 89.31 120 PHE A O 1
ATOM 984 N N . GLY A 1 121 ? 0.369 -7.246 -7.975 1.00 90.12 121 GLY A N 1
ATOM 985 C CA . GLY A 1 121 ? 1.439 -7.741 -7.109 1.00 90.12 121 GLY A CA 1
ATOM 986 C C . GLY A 1 121 ? 2.220 -6.605 -6.450 1.00 90.12 121 GLY A C 1
ATOM 987 O O . GLY A 1 121 ? 2.346 -6.579 -5.222 1.00 90.12 121 GLY A O 1
ATOM 988 N N . ALA A 1 122 ? 2.650 -5.622 -7.246 1.00 92.69 122 ALA A N 1
ATOM 989 C CA . ALA A 1 122 ? 3.330 -4.428 -6.754 1.00 92.69 122 ALA A CA 1
ATOM 990 C C . ALA A 1 122 ? 2.482 -3.667 -5.733 1.00 92.69 122 ALA A C 1
ATOM 992 O O . ALA A 1 122 ? 2.966 -3.289 -4.663 1.00 92.69 122 ALA A O 1
ATOM 993 N N . CYS A 1 123 ? 1.192 -3.495 -6.039 1.00 93.94 123 CYS A N 1
ATOM 994 C CA . CYS A 1 123 ? 0.276 -2.778 -5.173 1.00 93.94 123 CYS A CA 1
ATOM 995 C C . CYS A 1 123 ? 0.092 -3.468 -3.826 1.00 93.94 123 CYS A C 1
ATOM 997 O O . CYS A 1 123 ? 0.283 -2.844 -2.782 1.00 93.94 123 CYS A O 1
ATOM 999 N N . PHE A 1 124 ? -0.200 -4.768 -3.822 1.00 92.25 124 PHE A N 1
ATOM 1000 C CA . PHE A 1 124 ? -0.391 -5.510 -2.578 1.00 92.25 124 PHE A CA 1
ATOM 1001 C C . PHE A 1 124 ? 0.888 -5.615 -1.747 1.00 92.25 124 PHE A C 1
ATOM 1003 O O . PHE A 1 124 ? 0.814 -5.543 -0.518 1.00 92.25 124 PHE A O 1
ATOM 1010 N N . PHE A 1 125 ? 2.054 -5.729 -2.385 1.00 94.56 125 PHE A N 1
ATOM 1011 C CA . PHE A 1 125 ? 3.330 -5.703 -1.677 1.00 94.56 125 PHE A CA 1
ATOM 1012 C C . PHE A 1 125 ? 3.543 -4.364 -0.953 1.00 94.56 125 PHE A C 1
ATOM 1014 O O . PHE A 1 125 ? 3.754 -4.342 0.263 1.00 94.56 125 PHE A O 1
ATOM 1021 N N . SER A 1 126 ? 3.396 -3.236 -1.654 1.00 96.56 126 SER A N 1
ATOM 1022 C CA . SER A 1 126 ? 3.566 -1.906 -1.054 1.00 96.56 126 SER A CA 1
ATOM 1023 C C . SER A 1 126 ? 2.486 -1.570 -0.025 1.00 96.56 126 SER A C 1
ATOM 1025 O O . SER A 1 126 ? 2.786 -0.979 1.014 1.00 96.56 126 SER A O 1
ATOM 1027 N N . LEU A 1 127 ? 1.231 -1.978 -0.258 1.00 96.44 127 LEU A N 1
ATOM 1028 C CA . LEU A 1 127 ? 0.153 -1.856 0.727 1.00 96.44 127 LEU A CA 1
ATOM 1029 C C . LEU A 1 127 ? 0.509 -2.594 2.023 1.00 96.44 127 LEU A C 1
ATOM 1031 O O . LEU A 1 127 ? 0.301 -2.039 3.098 1.00 96.44 127 LEU A O 1
ATOM 1035 N N . ARG A 1 128 ? 1.085 -3.802 1.953 1.00 95.69 128 ARG A N 1
ATOM 1036 C CA . ARG A 1 128 ? 1.502 -4.557 3.147 1.00 95.69 128 ARG A CA 1
ATOM 1037 C C . ARG A 1 128 ? 2.645 -3.894 3.903 1.00 95.69 128 ARG A C 1
ATOM 1039 O O . ARG A 1 128 ? 2.593 -3.858 5.132 1.00 95.69 128 ARG A O 1
ATOM 1046 N N . VAL A 1 129 ? 3.645 -3.350 3.211 1.00 97.19 129 VAL A N 1
ATOM 1047 C CA . VAL A 1 129 ? 4.729 -2.585 3.857 1.00 97.19 129 VAL A CA 1
ATOM 1048 C C . VAL A 1 129 ? 4.149 -1.406 4.644 1.00 97.19 129 VAL A C 1
ATOM 1050 O O . VAL A 1 129 ? 4.387 -1.282 5.847 1.00 97.19 129 VAL A O 1
ATOM 1053 N N . ASN A 1 130 ? 3.313 -0.592 3.996 1.00 97.69 130 ASN A N 1
ATOM 1054 C CA . ASN A 1 130 ? 2.706 0.584 4.623 1.00 97.69 130 ASN A CA 1
ATOM 1055 C C . ASN A 1 130 ? 1.718 0.214 5.735 1.00 97.69 130 ASN A C 1
ATOM 1057 O O . ASN A 1 130 ? 1.671 0.891 6.760 1.00 97.69 130 ASN A O 1
ATOM 1061 N N . ALA A 1 131 ? 0.961 -0.872 5.573 1.00 96.38 131 ALA A N 1
ATOM 1062 C CA . ALA A 1 131 ? 0.039 -1.368 6.587 1.00 96.38 131 ALA A CA 1
ATOM 1063 C C . ALA A 1 131 ? 0.764 -1.744 7.885 1.00 96.38 131 ALA A C 1
ATOM 1065 O O . ALA A 1 131 ? 0.363 -1.298 8.956 1.00 96.38 131 ALA A O 1
ATOM 1066 N N . ASN A 1 132 ? 1.858 -2.509 7.802 1.00 95.88 132 ASN A N 1
ATOM 1067 C CA . ASN A 1 132 ? 2.631 -2.876 8.992 1.00 95.88 132 ASN A CA 1
ATOM 1068 C C . ASN A 1 132 ? 3.235 -1.632 9.676 1.00 95.88 132 ASN A C 1
ATOM 1070 O O . ASN A 1 132 ? 3.147 -1.519 10.897 1.00 95.88 132 ASN A O 1
ATOM 1074 N N . LEU A 1 133 ? 3.729 -0.651 8.906 1.00 96.06 133 LEU A N 1
ATOM 1075 C CA . LEU A 1 133 ? 4.198 0.635 9.448 1.00 96.06 133 LEU A CA 1
ATOM 1076 C C . LEU A 1 133 ? 3.105 1.421 10.179 1.00 96.06 133 LEU A C 1
ATOM 1078 O O . LEU A 1 133 ? 3.340 1.945 11.265 1.00 96.06 133 LEU A O 1
ATOM 1082 N N . ILE A 1 134 ? 1.906 1.513 9.597 1.00 94.94 134 ILE A N 1
ATOM 1083 C CA . ILE A 1 134 ? 0.759 2.206 10.208 1.00 94.94 134 ILE A CA 1
ATOM 1084 C C . ILE A 1 134 ? 0.360 1.549 11.530 1.00 94.94 134 ILE A C 1
ATOM 1086 O O . ILE A 1 134 ? -0.047 2.243 12.460 1.00 94.94 134 ILE A O 1
ATOM 1090 N N . LEU A 1 135 ? 0.507 0.227 11.614 1.00 93.44 135 LEU A N 1
ATOM 1091 C CA . LEU A 1 135 ? 0.213 -0.570 12.801 1.00 93.44 135 LEU A CA 1
ATOM 1092 C C . LEU A 1 135 ? 1.374 -0.612 13.811 1.00 93.44 135 LEU A C 1
ATOM 1094 O O . LEU A 1 135 ? 1.289 -1.327 14.805 1.00 93.44 135 LEU A O 1
ATOM 1098 N N . GLY A 1 136 ? 2.426 0.183 13.592 1.00 93.56 136 GLY A N 1
ATOM 1099 C CA . GLY A 1 136 ? 3.502 0.413 14.557 1.00 93.56 136 GLY A CA 1
ATOM 1100 C C . GLY A 1 136 ? 4.724 -0.492 14.401 1.00 93.56 136 GLY A C 1
ATOM 1101 O O . GLY A 1 136 ? 5.627 -0.433 15.233 1.00 93.56 136 GLY A O 1
ATOM 1102 N N . GLU A 1 137 ? 4.795 -1.310 13.351 1.00 94.25 137 GLU A N 1
ATOM 1103 C CA . GLU A 1 137 ? 5.953 -2.170 13.108 1.00 94.25 137 GLU A CA 1
ATOM 1104 C C . GLU A 1 137 ? 7.030 -1.418 12.320 1.00 94.25 137 GLU A C 1
ATOM 1106 O O . GLU A 1 137 ? 6.783 -0.905 11.232 1.00 94.25 137 GLU A O 1
ATOM 1111 N N . SER A 1 138 ? 8.252 -1.375 12.851 1.00 95.12 138 SER A N 1
ATOM 1112 C CA . SER A 1 138 ? 9.417 -0.780 12.177 1.00 95.12 138 SER A CA 1
ATOM 1113 C C . SER A 1 138 ? 10.284 -1.809 11.443 1.00 95.12 138 SER A C 1
ATOM 1115 O O . SER A 1 138 ? 11.101 -1.442 10.601 1.00 95.12 138 SER A O 1
ATOM 1117 N N . SER A 1 139 ? 10.121 -3.098 11.757 1.00 96.00 139 SER A N 1
ATOM 1118 C CA . SER A 1 139 ? 10.870 -4.216 11.178 1.00 96.00 139 SER A CA 1
ATOM 1119 C C . SER A 1 139 ? 10.064 -5.508 11.275 1.00 96.00 139 SER A C 1
ATOM 1121 O O . SER A 1 139 ? 9.410 -5.767 12.290 1.00 96.00 139 SER A O 1
ATOM 1123 N N . VAL A 1 140 ? 10.151 -6.352 10.245 1.00 93.81 140 VAL A N 1
ATOM 1124 C CA . VAL A 1 140 ? 9.444 -7.640 10.166 1.00 93.81 140 VAL A CA 1
ATOM 1125 C C . VAL A 1 140 ? 10.298 -8.711 9.489 1.00 93.81 140 VAL A C 1
ATOM 1127 O O . VAL A 1 140 ? 11.168 -8.378 8.684 1.00 93.81 140 VAL A O 1
ATOM 1130 N N . PRO A 1 141 ? 10.052 -10.008 9.751 1.00 92.94 141 PRO A N 1
ATOM 1131 C CA . PRO A 1 141 ? 10.535 -11.064 8.866 1.00 92.94 141 PRO A CA 1
ATOM 1132 C C . PRO A 1 141 ? 9.991 -10.834 7.452 1.00 92.94 141 PRO A C 1
ATOM 1134 O O . PRO A 1 141 ? 8.797 -10.565 7.300 1.00 92.94 141 PRO A O 1
ATOM 1137 N N . PHE A 1 142 ? 10.827 -10.966 6.420 1.00 91.94 142 PHE A N 1
ATOM 1138 C CA . PHE A 1 142 ? 10.394 -10.738 5.034 1.00 91.94 142 PHE A CA 1
ATOM 1139 C C . PHE A 1 142 ? 9.193 -11.618 4.637 1.00 91.94 142 PHE A C 1
ATOM 1141 O O . PHE A 1 142 ? 8.265 -11.156 3.973 1.00 91.94 142 PHE A O 1
ATOM 1148 N N . THR A 1 143 ? 9.144 -12.853 5.144 1.00 90.19 143 THR A N 1
ATOM 1149 C CA . THR A 1 143 ? 8.026 -13.801 4.983 1.00 90.19 143 THR A CA 1
ATOM 1150 C C . THR A 1 143 ? 6.664 -13.221 5.383 1.00 90.19 143 THR A C 1
ATOM 1152 O O . THR A 1 143 ? 5.649 -13.580 4.787 1.00 90.19 143 THR A O 1
ATOM 1155 N N . LYS A 1 144 ? 6.620 -12.287 6.344 1.00 89.69 144 LYS A N 1
ATOM 1156 C CA . LYS A 1 144 ? 5.385 -11.626 6.795 1.00 89.69 144 LYS A CA 1
ATOM 1157 C C . LYS A 1 144 ? 4.809 -10.660 5.754 1.00 89.69 144 LYS A C 1
ATOM 1159 O O . LYS A 1 144 ? 3.608 -10.407 5.760 1.00 89.69 144 LYS A O 1
ATOM 1164 N N . LEU A 1 145 ? 5.632 -10.128 4.850 1.00 91.75 145 LEU A N 1
ATOM 1165 C CA . LEU A 1 145 ? 5.178 -9.234 3.775 1.00 91.75 145 LEU A CA 1
ATOM 1166 C C . LEU A 1 145 ? 4.573 -10.001 2.592 1.00 91.75 145 LEU A C 1
ATOM 1168 O O . LEU A 1 145 ? 3.782 -9.454 1.822 1.00 91.75 145 LEU A O 1
ATOM 1172 N N . ILE A 1 146 ? 4.900 -11.283 2.458 1.00 88.38 146 ILE A N 1
ATOM 1173 C CA . ILE A 1 146 ? 4.439 -12.143 1.366 1.00 88.38 146 ILE A CA 1
ATOM 1174 C C . ILE A 1 146 ? 3.899 -13.483 1.895 1.00 88.38 146 ILE A C 1
ATOM 1176 O O . ILE A 1 146 ? 4.364 -14.548 1.474 1.00 88.38 146 ILE A O 1
ATOM 1180 N N . PRO A 1 147 ? 2.900 -13.454 2.804 1.00 81.06 147 PRO A N 1
ATOM 1181 C CA . PRO A 1 147 ? 2.299 -14.658 3.360 1.00 81.06 147 PRO A CA 1
ATOM 1182 C C . PRO A 1 147 ? 1.843 -15.607 2.253 1.00 81.06 147 PRO A C 1
ATOM 1184 O O . PRO A 1 147 ? 1.375 -15.175 1.198 1.00 81.06 147 PRO A O 1
ATOM 1187 N N . HIS A 1 1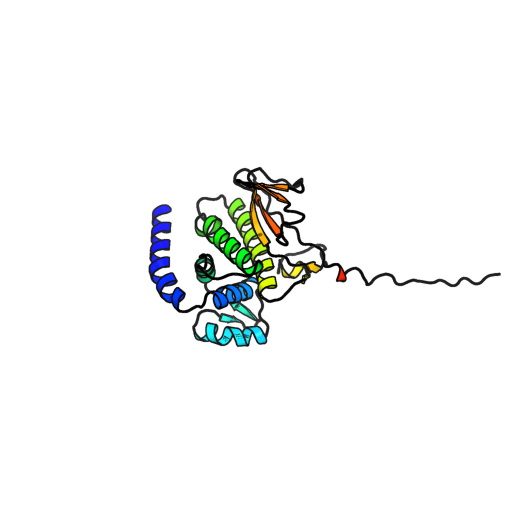48 ? 1.982 -16.906 2.519 1.00 81.38 148 HIS A N 1
ATOM 1188 C CA . HIS A 1 148 ? 1.656 -18.009 1.604 1.00 81.38 148 HIS A CA 1
ATOM 1189 C C . HIS A 1 148 ? 2.576 -18.152 0.382 1.00 81.38 148 HIS A C 1
ATOM 1191 O O . HIS A 1 148 ? 2.379 -19.065 -0.419 1.00 81.38 148 HIS A O 1
ATOM 1197 N N . THR A 1 149 ? 3.613 -17.321 0.255 1.00 81.62 149 THR A N 1
ATOM 1198 C CA . THR A 1 149 ? 4.643 -17.513 -0.772 1.00 81.62 149 THR A CA 1
ATOM 1199 C C . THR A 1 149 ? 5.614 -18.599 -0.332 1.00 81.62 149 THR A C 1
ATOM 1201 O O . THR A 1 149 ? 6.126 -18.576 0.788 1.00 81.62 149 THR A O 1
ATOM 1204 N N . LYS A 1 150 ? 5.905 -19.552 -1.223 1.00 81.06 150 LYS A N 1
ATOM 1205 C CA . LYS A 1 150 ? 6.978 -20.520 -0.997 1.00 81.06 150 LYS A CA 1
ATOM 1206 C C . LYS A 1 150 ? 8.317 -19.828 -1.230 1.00 81.06 150 LYS A C 1
ATOM 1208 O O . LYS A 1 150 ? 8.700 -19.585 -2.369 1.00 81.06 150 LYS A O 1
ATOM 1213 N N . ILE A 1 151 ? 9.015 -19.517 -0.146 1.00 78.31 151 ILE A N 1
ATOM 1214 C CA . ILE A 1 151 ? 10.328 -18.879 -0.194 1.00 78.31 151 ILE A CA 1
ATOM 1215 C C . ILE A 1 151 ? 11.400 -19.953 -0.030 1.00 78.31 151 ILE A C 1
ATOM 1217 O O . ILE A 1 151 ? 11.435 -20.658 0.977 1.00 78.31 151 ILE A O 1
ATOM 1221 N N . ASN A 1 152 ? 12.287 -20.065 -1.016 1.00 78.56 152 ASN A N 1
ATOM 1222 C CA . ASN A 1 152 ? 13.474 -20.908 -0.920 1.00 78.56 152 ASN A CA 1
ATOM 1223 C C . ASN A 1 152 ? 14.645 -20.043 -0.439 1.00 78.56 152 ASN A C 1
ATOM 1225 O O . ASN A 1 152 ? 15.337 -19.442 -1.254 1.00 78.56 152 ASN A O 1
ATOM 1229 N N . GLY A 1 153 ? 14.833 -19.972 0.881 1.00 70.25 153 GLY A N 1
ATOM 1230 C CA . GLY A 1 153 ? 15.852 -19.136 1.516 1.00 70.25 153 GLY A CA 1
ATOM 1231 C C . GLY A 1 153 ? 15.464 -17.655 1.546 1.00 70.25 153 GLY A C 1
ATOM 1232 O O . GLY A 1 153 ? 15.477 -16.986 0.522 1.00 70.25 153 GLY A O 1
ATOM 1233 N N . CYS A 1 154 ? 15.105 -17.151 2.730 1.00 72.31 154 CYS A N 1
ATOM 1234 C CA . CYS A 1 154 ? 15.101 -15.732 3.112 1.00 72.31 154 CYS A CA 1
ATOM 1235 C C . CYS A 1 154 ? 14.597 -15.641 4.562 1.00 72.31 154 CYS A C 1
ATOM 1237 O O . CYS A 1 154 ? 13.413 -15.408 4.804 1.00 72.31 154 CYS A O 1
ATOM 1239 N N . ASP A 1 155 ? 15.495 -15.818 5.530 1.00 78.81 155 ASP A N 1
ATOM 1240 C CA . ASP A 1 155 ? 15.164 -15.700 6.963 1.00 78.81 155 ASP A CA 1
ATOM 1241 C C . ASP A 1 155 ? 15.462 -14.295 7.503 1.00 78.81 155 ASP A C 1
ATOM 1243 O O . ASP A 1 155 ? 15.564 -14.057 8.707 1.00 78.81 155 ASP A O 1
ATOM 1247 N N . GLN A 1 156 ? 15.644 -13.345 6.586 1.00 89.69 156 GLN A N 1
ATOM 1248 C CA . GLN A 1 156 ? 16.069 -12.002 6.917 1.00 89.69 156 GLN A CA 1
ATOM 1249 C C . GLN A 1 156 ? 14.910 -11.186 7.477 1.00 89.69 156 GLN A C 1
ATOM 1251 O O . GLN A 1 156 ? 13.764 -11.239 7.012 1.00 89.69 156 GLN A O 1
ATOM 1256 N N . ARG A 1 157 ? 15.248 -10.377 8.476 1.00 94.44 157 ARG A N 1
ATOM 1257 C CA . ARG A 1 157 ? 14.403 -9.281 8.923 1.00 94.44 157 ARG A CA 1
ATOM 1258 C C . ARG A 1 157 ? 14.725 -8.051 8.095 1.00 94.44 157 ARG A C 1
ATOM 1260 O O . ARG A 1 157 ? 15.890 -7.756 7.832 1.00 94.44 157 ARG A O 1
ATOM 1267 N N . VAL A 1 158 ? 13.683 -7.344 7.693 1.00 95.25 158 VAL A N 1
ATOM 1268 C CA . VAL A 1 158 ? 13.785 -6.129 6.894 1.00 95.25 158 VAL A CA 1
ATOM 1269 C C . VAL A 1 158 ? 13.196 -4.968 7.671 1.00 95.25 158 VAL A C 1
ATOM 1271 O O . VAL A 1 158 ? 12.148 -5.098 8.310 1.00 95.25 158 VAL A O 1
ATOM 1274 N N . LYS A 1 159 ? 13.873 -3.826 7.614 1.00 96.19 159 LYS A N 1
ATOM 1275 C CA . LYS A 1 159 ? 13.356 -2.568 8.135 1.00 96.19 159 LYS A CA 1
ATOM 1276 C C . LYS A 1 159 ? 12.286 -2.048 7.181 1.00 96.19 159 LYS A C 1
ATOM 1278 O O . LYS A 1 159 ? 12.460 -2.058 5.962 1.00 96.19 159 LYS A O 1
ATOM 1283 N N . LEU A 1 160 ? 11.181 -1.586 7.749 1.00 96.75 160 LEU A N 1
ATOM 1284 C CA . LEU A 1 160 ? 10.085 -1.004 6.997 1.00 96.75 160 LEU A CA 1
ATOM 1285 C C . LEU A 1 160 ? 10.283 0.506 6.850 1.00 96.75 160 LEU A C 1
ATOM 1287 O O . LEU A 1 160 ? 10.597 1.208 7.811 1.00 96.75 160 LEU A O 1
ATOM 1291 N N . GLU A 1 161 ? 10.065 0.998 5.636 1.00 97.06 161 GLU A N 1
ATOM 1292 C CA . GLU A 1 161 ? 10.054 2.418 5.281 1.00 97.06 161 GLU A CA 1
ATOM 1293 C C . GLU A 1 161 ? 8.853 2.669 4.348 1.00 97.06 161 GLU A C 1
ATOM 1295 O O . GLU A 1 161 ? 8.491 1.756 3.597 1.00 97.06 161 GLU A O 1
ATOM 1300 N N . PRO A 1 162 ? 8.193 3.845 4.414 1.00 97.75 162 PRO A N 1
ATOM 1301 C CA . PRO A 1 162 ? 7.044 4.164 3.569 1.00 97.75 162 PRO A CA 1
ATOM 1302 C C . PRO A 1 162 ? 7.330 3.857 2.102 1.00 97.75 162 PRO A C 1
ATOM 1304 O O . PRO A 1 162 ? 8.335 4.318 1.569 1.00 97.75 162 PRO A O 1
ATOM 1307 N N . MET A 1 163 ? 6.465 3.080 1.457 1.00 98.06 163 MET A N 1
ATOM 1308 C CA . MET A 1 163 ? 6.701 2.566 0.112 1.00 98.06 163 MET A CA 1
ATOM 1309 C C . MET A 1 163 ? 5.652 3.067 -0.875 1.00 98.06 163 MET A C 1
ATOM 1311 O O . MET A 1 163 ? 4.473 2.724 -0.758 1.00 98.06 163 MET A O 1
ATOM 1315 N N . TYR A 1 164 ? 6.107 3.831 -1.863 1.00 96.62 164 TYR A N 1
ATOM 1316 C CA . TYR A 1 164 ? 5.294 4.339 -2.965 1.00 96.62 164 TYR A CA 1
ATOM 1317 C C . TYR A 1 164 ? 5.390 3.421 -4.176 1.00 96.62 164 TYR A C 1
ATOM 1319 O O . TYR A 1 164 ? 6.455 2.866 -4.451 1.00 96.62 164 TYR A O 1
ATOM 1327 N N . ILE A 1 165 ? 4.306 3.312 -4.935 1.00 94.50 165 ILE A N 1
ATOM 1328 C CA . ILE A 1 165 ? 4.325 2.621 -6.227 1.00 94.50 165 ILE A CA 1
ATOM 1329 C C . ILE A 1 165 ? 4.580 3.640 -7.328 1.00 94.50 165 ILE A C 1
ATOM 1331 O O . ILE A 1 165 ? 3.909 4.675 -7.396 1.00 94.50 165 ILE A O 1
ATOM 1335 N N . VAL A 1 166 ? 5.525 3.334 -8.212 1.00 92.00 166 VAL A N 1
ATOM 1336 C CA . VAL A 1 166 ? 5.878 4.183 -9.353 1.00 92.00 166 VAL A CA 1
ATOM 1337 C C . VAL A 1 166 ? 5.991 3.356 -10.631 1.00 92.00 166 VAL A C 1
ATOM 1339 O O . VAL A 1 166 ? 6.453 2.217 -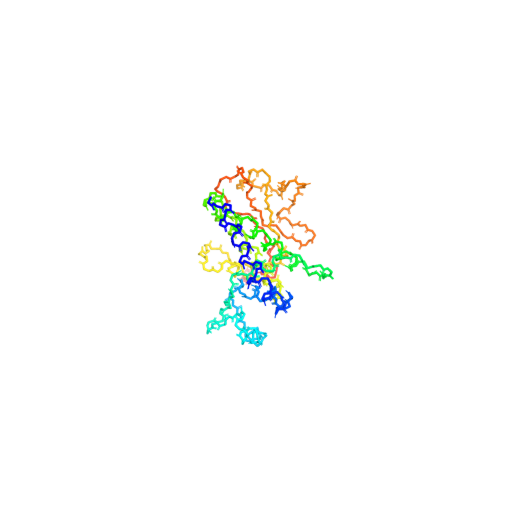10.608 1.00 92.00 166 VAL A O 1
ATOM 1342 N N . GLN A 1 167 ? 5.578 3.941 -11.756 1.00 88.56 167 GLN A N 1
ATOM 1343 C CA . GLN A 1 167 ? 5.755 3.353 -13.084 1.00 88.56 167 GLN A CA 1
ATOM 1344 C C . GLN A 1 167 ? 6.993 3.940 -13.753 1.00 88.56 167 GLN A C 1
ATOM 1346 O O . GLN A 1 167 ? 7.129 5.159 -13.864 1.00 88.56 167 GLN A O 1
ATOM 1351 N N . GLY A 1 168 ? 7.899 3.065 -14.188 1.00 85.94 168 GLY A N 1
ATOM 1352 C CA . GLY A 1 168 ? 9.043 3.465 -14.999 1.00 85.94 168 GLY A CA 1
ATOM 1353 C C . GLY A 1 168 ? 8.620 3.806 -16.426 1.00 85.94 168 GLY A C 1
ATOM 1354 O O . GLY A 1 168 ? 7.785 3.127 -17.021 1.00 85.94 168 GLY A O 1
ATOM 1355 N N . LYS A 1 169 ? 9.236 4.840 -16.999 1.00 81.75 169 LYS A N 1
ATOM 1356 C CA . LYS A 1 169 ? 9.001 5.270 -18.385 1.00 81.75 169 LYS A CA 1
ATOM 1357 C C . LYS A 1 169 ? 9.607 4.303 -19.405 1.00 81.75 169 LYS A C 1
ATOM 1359 O O . LYS A 1 169 ? 9.037 4.043 -20.466 1.00 81.75 169 LYS A O 1
ATOM 1364 N N . SER A 1 170 ? 10.791 3.795 -19.087 1.00 72.69 170 SER A N 1
ATOM 1365 C CA . SER A 1 170 ? 11.554 2.884 -19.936 1.00 72.69 170 SER A CA 1
ATOM 1366 C C . SER A 1 170 ? 11.302 1.436 -19.539 1.00 72.69 170 SER A C 1
ATOM 1368 O O . SER A 1 170 ? 10.983 1.150 -18.387 1.00 72.69 170 SER A O 1
ATOM 1370 N N . LYS A 1 171 ? 11.508 0.516 -20.486 1.00 75.38 171 LYS A N 1
ATOM 1371 C CA . LYS A 1 171 ? 11.489 -0.918 -20.206 1.00 75.38 171 LYS A CA 1
ATOM 1372 C C . LYS A 1 171 ? 12.517 -1.246 -19.125 1.00 75.38 171 LYS A C 1
ATOM 1374 O O . LYS A 1 171 ? 13.712 -1.018 -19.307 1.00 75.38 171 LYS A O 1
ATOM 1379 N N . ILE A 1 172 ? 12.032 -1.830 -18.045 1.00 75.06 172 ILE A N 1
ATOM 1380 C CA . ILE A 1 172 ? 12.807 -2.312 -16.915 1.00 75.06 172 ILE A CA 1
ATOM 1381 C C . ILE A 1 172 ? 13.120 -3.795 -17.144 1.00 75.06 172 ILE A C 1
ATOM 1383 O O . ILE A 1 172 ? 12.236 -4.589 -17.477 1.00 75.06 172 ILE A O 1
ATOM 1387 N N . SER A 1 173 ? 14.389 -4.168 -16.994 1.00 71.12 173 SER A N 1
ATOM 1388 C CA . SER A 1 173 ? 14.881 -5.548 -17.075 1.00 71.12 173 SER A CA 1
ATOM 1389 C C . SER A 1 173 ? 15.538 -5.966 -15.756 1.00 71.12 173 SER A C 1
ATOM 1391 O O . SER A 1 173 ? 15.653 -5.162 -14.837 1.00 71.12 173 SER A O 1
ATOM 1393 N N . GLY A 1 174 ? 15.979 -7.225 -15.654 1.00 67.94 174 GLY A N 1
ATOM 1394 C CA . GLY A 1 174 ? 16.696 -7.724 -14.473 1.00 67.94 174 GLY A CA 1
ATOM 1395 C C . GLY A 1 174 ? 18.010 -6.989 -14.168 1.00 67.94 174 GLY A C 1
ATOM 1396 O O . GLY A 1 174 ? 18.432 -6.978 -13.019 1.00 67.94 174 GLY A O 1
ATOM 1397 N N . ASP A 1 175 ? 18.599 -6.311 -15.157 1.00 74.38 175 ASP A N 1
ATOM 1398 C CA . ASP A 1 175 ? 19.799 -5.473 -15.006 1.00 74.38 175 ASP A CA 1
ATOM 1399 C C . ASP A 1 175 ? 19.435 -4.020 -14.659 1.00 74.38 175 ASP A C 1
ATOM 1401 O O . ASP A 1 175 ? 20.034 -3.062 -15.157 1.00 74.38 175 ASP A O 1
ATOM 1405 N N . LEU A 1 176 ? 18.394 -3.840 -13.843 1.00 78.31 176 LEU A N 1
ATOM 1406 C CA . LEU A 1 176 ? 17.937 -2.524 -13.432 1.00 78.31 176 LEU A CA 1
ATOM 1407 C C . LEU A 1 176 ? 19.015 -1.843 -12.584 1.00 78.31 176 LEU A C 1
ATOM 1409 O O . LEU A 1 176 ? 19.307 -2.267 -11.467 1.00 78.31 176 LEU A O 1
ATOM 1413 N N . GLY A 1 177 ? 19.601 -0.773 -13.123 1.00 84.44 177 GLY A N 1
ATOM 1414 C CA . GLY A 1 177 ? 20.546 0.069 -12.393 1.00 84.44 177 GLY A CA 1
ATOM 1415 C C . GLY A 1 177 ? 19.899 0.759 -11.188 1.00 84.44 177 GLY A C 1
ATOM 1416 O O . GLY A 1 177 ? 18.699 0.657 -10.950 1.00 84.44 177 GLY A O 1
ATOM 1417 N N . GLU A 1 178 ? 20.681 1.525 -10.427 1.00 89.31 178 GLU A N 1
ATOM 1418 C CA . GLU A 1 178 ? 20.198 2.133 -9.172 1.00 89.31 178 GLU A CA 1
ATOM 1419 C C . GLU A 1 178 ? 19.071 3.153 -9.360 1.00 89.31 178 GLU A C 1
ATOM 1421 O O . GLU A 1 178 ? 18.328 3.444 -8.421 1.00 89.31 178 GLU A O 1
ATOM 1426 N N . LYS A 1 179 ? 18.946 3.708 -10.568 1.00 90.50 179 LYS A N 1
ATOM 1427 C CA . LYS A 1 179 ? 17.985 4.755 -10.892 1.00 90.50 179 LYS A CA 1
ATOM 1428 C C . LYS A 1 179 ? 16.980 4.299 -11.931 1.00 90.50 179 LYS A C 1
ATOM 1430 O O . LYS A 1 179 ? 17.327 3.596 -12.877 1.00 90.50 179 LYS A O 1
ATOM 1435 N N . VAL A 1 180 ? 15.749 4.760 -11.756 1.00 88.25 180 VAL A N 1
ATOM 1436 C CA . VAL A 1 180 ? 14.660 4.585 -12.715 1.00 88.25 180 VAL A CA 1
ATOM 1437 C C . VAL A 1 180 ? 14.132 5.946 -13.117 1.00 88.25 180 VAL A C 1
ATOM 1439 O O . VAL A 1 180 ? 13.814 6.775 -12.265 1.00 88.25 180 VAL A O 1
ATOM 1442 N N . ASP A 1 181 ? 13.997 6.147 -14.422 1.00 88.75 181 ASP A N 1
ATOM 1443 C CA . ASP A 1 181 ? 13.357 7.331 -14.973 1.00 88.75 181 ASP A CA 1
ATOM 1444 C C . ASP A 1 181 ? 11.836 7.170 -14.939 1.00 88.75 181 ASP A C 1
ATOM 1446 O O . ASP A 1 181 ? 11.264 6.265 -15.553 1.00 88.75 181 ASP A O 1
ATOM 1450 N N . LEU A 1 182 ? 11.190 8.071 -14.207 1.00 86.31 182 LEU A N 1
ATOM 1451 C CA . LEU A 1 182 ? 9.752 8.310 -14.221 1.00 86.31 182 LEU A CA 1
ATOM 1452 C C . LEU A 1 182 ? 9.444 9.422 -15.238 1.00 86.31 182 LEU A C 1
ATOM 1454 O O . LEU A 1 182 ? 10.350 10.046 -15.794 1.00 86.31 182 LEU A O 1
ATOM 1458 N N . ASP A 1 183 ? 8.165 9.732 -15.449 1.00 80.06 183 ASP A N 1
ATOM 1459 C CA . ASP A 1 183 ? 7.752 10.742 -16.437 1.00 80.06 183 ASP A CA 1
ATOM 1460 C C . ASP A 1 183 ? 8.385 12.125 -16.232 1.00 80.06 183 ASP A C 1
ATOM 1462 O O . ASP A 1 183 ? 8.727 12.801 -17.203 1.00 80.06 183 ASP A O 1
ATOM 1466 N N . GLN A 1 184 ? 8.547 12.546 -14.976 1.00 83.12 184 GLN A N 1
ATOM 1467 C CA . GLN A 1 184 ? 8.984 13.903 -14.624 1.00 83.12 184 GLN A CA 1
ATOM 1468 C C . GLN A 1 184 ? 10.352 13.958 -13.938 1.00 83.12 184 GLN A C 1
ATOM 1470 O O . GLN A 1 184 ? 10.923 15.040 -13.806 1.00 83.12 184 GLN A O 1
ATOM 1475 N N . ARG A 1 185 ? 10.873 12.823 -13.457 1.00 89.31 185 ARG A N 1
ATOM 1476 C CA . ARG A 1 185 ? 12.119 12.770 -12.681 1.00 89.31 185 ARG A CA 1
ATOM 1477 C C . ARG A 1 185 ? 12.722 11.372 -12.672 1.00 89.31 185 ARG A C 1
ATOM 1479 O O . ARG A 1 185 ? 12.015 10.397 -12.889 1.00 89.31 185 ARG A O 1
ATOM 1486 N N . SER A 1 186 ? 14.003 11.285 -12.341 1.00 89.88 186 SER A N 1
ATOM 1487 C CA . SER A 1 186 ? 14.679 10.021 -12.042 1.00 89.88 186 SER A CA 1
ATOM 1488 C C . SER A 1 186 ? 14.692 9.793 -10.532 1.00 89.88 186 SER A C 1
ATOM 1490 O O . SER A 1 186 ? 14.879 10.759 -9.789 1.00 89.88 186 SER A O 1
ATOM 1492 N N . VAL A 1 187 ? 14.487 8.553 -10.083 1.00 91.25 187 VAL A N 1
ATOM 1493 C CA . VAL A 1 187 ? 14.495 8.187 -8.656 1.00 91.25 187 VAL A CA 1
ATOM 1494 C C . VAL A 1 187 ? 15.499 7.089 -8.358 1.00 91.25 187 VAL A C 1
ATOM 1496 O O . VAL A 1 187 ? 15.628 6.147 -9.142 1.00 91.25 187 VAL A O 1
ATOM 1499 N N . ASN A 1 188 ? 16.184 7.171 -7.213 1.00 92.88 188 ASN A N 1
ATOM 1500 C CA . ASN A 1 188 ? 16.980 6.046 -6.713 1.00 92.88 188 ASN A CA 1
ATOM 1501 C C . ASN A 1 188 ? 16.070 5.035 -6.002 1.00 92.88 188 ASN A C 1
ATOM 1503 O O . ASN A 1 188 ? 15.793 5.147 -4.808 1.00 92.88 188 ASN A O 1
ATOM 1507 N N . TRP A 1 189 ? 15.585 4.042 -6.744 1.00 91.31 189 TRP A N 1
ATOM 1508 C CA . TRP A 1 189 ? 14.658 3.049 -6.200 1.00 91.31 189 TRP A CA 1
ATOM 1509 C C . TRP A 1 189 ? 15.344 2.066 -5.241 1.00 91.31 189 TRP A C 1
ATOM 1511 O O . TRP A 1 189 ? 14.701 1.580 -4.312 1.00 91.31 189 TRP A O 1
ATOM 1521 N N . MET A 1 190 ? 16.648 1.816 -5.417 1.00 90.94 190 MET A N 1
ATOM 1522 C CA . MET A 1 190 ? 17.401 0.895 -4.564 1.00 90.94 190 MET A CA 1
ATOM 1523 C C . MET A 1 190 ? 17.693 1.478 -3.181 1.00 90.94 190 MET A C 1
ATOM 1525 O O . MET A 1 190 ? 17.518 0.781 -2.180 1.00 90.94 190 MET A O 1
ATOM 1529 N N . ALA A 1 191 ? 18.127 2.737 -3.107 1.00 91.88 191 ALA A N 1
ATOM 1530 C CA . ALA A 1 191 ? 18.438 3.418 -1.850 1.00 91.88 191 ALA A CA 1
ATOM 1531 C C . ALA A 1 191 ? 17.214 4.093 -1.214 1.00 91.88 191 ALA A C 1
ATOM 1533 O O . ALA A 1 191 ? 17.204 4.296 0.002 1.00 91.88 191 ALA A O 1
ATOM 1534 N N . GLY A 1 192 ? 16.183 4.385 -2.011 1.00 92.69 192 GLY A N 1
ATOM 1535 C CA . GLY A 1 192 ? 15.082 5.242 -1.596 1.00 92.69 192 GLY A CA 1
ATOM 1536 C C . GLY A 1 192 ? 15.475 6.722 -1.574 1.00 92.69 192 GLY A C 1
ATOM 1537 O O . GLY A 1 192 ? 16.624 7.091 -1.819 1.00 92.69 192 GLY A O 1
ATOM 1538 N N . GLU A 1 193 ? 14.505 7.579 -1.268 1.00 92.75 193 GLU A N 1
ATOM 1539 C CA . GLU A 1 193 ? 14.671 9.035 -1.178 1.00 92.75 193 GLU A CA 1
ATOM 1540 C C . GLU A 1 193 ? 13.868 9.566 0.008 1.00 92.75 193 GLU A C 1
ATOM 1542 O O . GLU A 1 193 ? 12.750 9.113 0.244 1.00 92.75 193 GLU A O 1
ATOM 1547 N N . ASP A 1 194 ? 14.445 10.495 0.774 1.00 90.38 194 ASP A N 1
ATOM 1548 C CA . ASP A 1 194 ? 13.789 11.153 1.915 1.00 90.38 194 ASP A CA 1
ATOM 1549 C C . ASP A 1 194 ? 13.115 10.181 2.905 1.00 90.38 194 ASP A C 1
ATOM 1551 O O . ASP A 1 194 ? 12.022 10.415 3.422 1.00 90.38 194 ASP A O 1
ATOM 1555 N N . GLY A 1 195 ? 13.774 9.046 3.164 1.00 90.75 195 GLY A N 1
ATOM 1556 C CA . GLY A 1 195 ? 13.275 8.004 4.067 1.00 90.75 195 GLY A CA 1
ATOM 1557 C C . GLY A 1 195 ? 12.121 7.170 3.502 1.00 90.75 195 GLY A C 1
ATOM 1558 O O . GLY A 1 195 ? 11.458 6.473 4.267 1.00 90.75 195 GLY A O 1
ATOM 1559 N N . CYS A 1 196 ? 11.877 7.235 2.193 1.00 94.62 196 CYS A N 1
ATOM 1560 C CA . CYS A 1 196 ? 10.837 6.493 1.489 1.00 94.62 196 CYS A CA 1
ATOM 1561 C C . CYS A 1 196 ? 11.439 5.515 0.470 1.00 94.62 196 CYS A C 1
ATOM 1563 O O . CYS A 1 196 ? 12.489 5.765 -0.122 1.00 94.62 196 CYS A O 1
ATOM 1565 N N . ARG A 1 197 ? 10.745 4.401 0.243 1.00 96.25 197 ARG A N 1
ATOM 1566 C CA . ARG A 1 197 ? 11.076 3.352 -0.727 1.00 96.25 197 ARG A CA 1
ATOM 1567 C C . ARG A 1 197 ? 10.140 3.398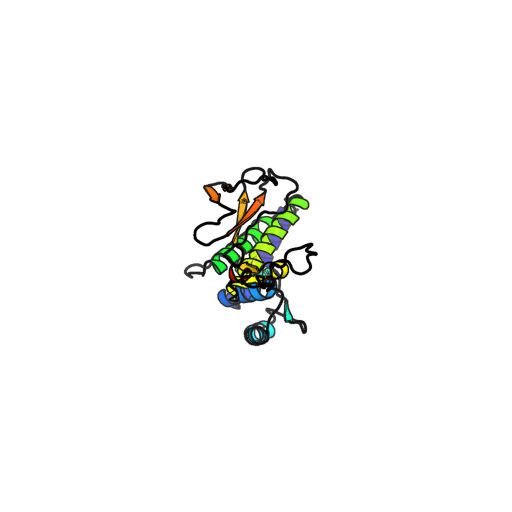 -1.921 1.00 96.25 197 ARG A C 1
ATOM 1569 O O . ARG A 1 197 ? 9.034 3.936 -1.849 1.00 96.25 197 ARG A O 1
ATOM 1576 N N . PHE A 1 198 ? 10.577 2.769 -3.004 1.00 95.25 198 PHE A N 1
ATOM 1577 C CA . PHE A 1 198 ? 9.817 2.689 -4.240 1.00 95.25 198 PHE A CA 1
ATOM 1578 C C . PHE A 1 198 ? 9.625 1.229 -4.643 1.00 95.25 198 PHE A C 1
ATOM 1580 O O . PHE A 1 198 ? 10.577 0.451 -4.677 1.00 95.25 198 PHE A O 1
ATOM 1587 N N . CYS A 1 199 ? 8.381 0.876 -4.940 1.00 94.62 199 CYS A N 1
ATOM 1588 C CA . CYS A 1 199 ? 8.023 -0.329 -5.664 1.00 94.62 199 CYS A CA 1
ATOM 1589 C C . CYS A 1 199 ? 7.818 0.068 -7.121 1.00 94.62 199 CYS A C 1
ATOM 1591 O O . CYS A 1 199 ? 6.892 0.811 -7.457 1.00 94.62 199 CYS A O 1
ATOM 1593 N N . VAL A 1 200 ? 8.746 -0.356 -7.964 1.00 92.12 200 VAL A N 1
ATOM 1594 C CA . VAL A 1 200 ? 8.813 0.041 -9.359 1.00 92.12 200 VAL A CA 1
ATOM 1595 C C . VAL A 1 200 ? 8.176 -1.037 -10.215 1.00 92.12 200 VAL A C 1
ATOM 1597 O O . VAL A 1 200 ? 8.561 -2.204 -10.158 1.00 92.12 200 VAL A O 1
ATOM 1600 N N . VAL A 1 201 ? 7.234 -0.626 -11.049 1.00 89.38 201 VAL A N 1
ATOM 1601 C CA . VAL A 1 201 ? 6.638 -1.466 -12.087 1.00 89.38 201 VAL A CA 1
ATOM 1602 C C . VAL A 1 201 ? 7.037 -0.967 -13.467 1.00 89.38 201 VAL A C 1
ATOM 1604 O O . VAL A 1 201 ? 7.346 0.214 -13.663 1.00 89.38 201 VAL A O 1
ATOM 1607 N N . ASN A 1 202 ? 7.020 -1.879 -14.433 1.00 84.38 202 ASN A N 1
ATOM 1608 C CA . ASN A 1 202 ? 7.148 -1.517 -15.834 1.00 84.38 202 ASN A CA 1
ATOM 1609 C C . ASN A 1 202 ? 5.993 -0.605 -16.267 1.00 84.38 202 ASN A C 1
ATOM 1611 O O . ASN A 1 202 ? 4.837 -0.839 -15.918 1.00 84.38 202 ASN A O 1
ATOM 1615 N N . GLY A 1 203 ? 6.311 0.412 -17.068 1.00 73.62 203 GLY A N 1
ATOM 1616 C CA . GLY A 1 203 ? 5.317 1.074 -17.908 1.00 73.62 203 GLY A CA 1
ATOM 1617 C C . GLY A 1 203 ? 4.953 0.212 -19.124 1.00 73.62 203 GLY A C 1
ATOM 1618 O O . GLY A 1 203 ? 5.403 -0.925 -19.270 1.00 73.62 203 GLY A O 1
ATOM 1619 N N . ASP A 1 204 ? 4.206 0.784 -20.066 1.00 66.38 204 ASP A N 1
ATOM 1620 C CA . ASP A 1 204 ? 3.641 0.069 -21.228 1.00 66.38 204 ASP A CA 1
ATOM 1621 C C . ASP A 1 204 ? 4.673 -0.568 -22.187 1.00 66.38 204 ASP A C 1
ATOM 1623 O O . ASP A 1 204 ? 4.320 -1.300 -23.114 1.00 66.38 204 ASP A O 1
ATOM 1627 N N . SER A 1 205 ? 5.966 -0.297 -21.989 1.00 60.41 205 SER A N 1
ATOM 1628 C CA . SER A 1 205 ? 7.065 -0.765 -22.840 1.00 60.41 205 SER A CA 1
ATOM 1629 C C . SER A 1 205 ? 7.746 -2.058 -22.358 1.00 60.41 205 SER A C 1
ATOM 1631 O O . SER A 1 205 ? 8.548 -2.638 -23.101 1.00 60.41 205 SER A O 1
ATOM 1633 N N . GLY A 1 206 ? 7.441 -2.545 -21.150 1.00 61.69 206 GLY A N 1
ATOM 1634 C CA . GLY A 1 206 ? 8.048 -3.751 -20.580 1.00 61.69 206 GLY A CA 1
ATOM 1635 C C . GLY A 1 206 ? 7.072 -4.919 -20.493 1.00 61.69 206 GLY A C 1
ATOM 1636 O O . GLY A 1 206 ? 6.040 -4.802 -19.857 1.00 61.69 206 GLY A O 1
ATOM 1637 N N . LYS A 1 207 ? 7.403 -6.057 -21.120 1.00 63.94 207 LYS A N 1
ATOM 1638 C CA . LYS A 1 207 ? 6.664 -7.323 -20.968 1.00 63.94 207 LYS A CA 1
ATOM 1639 C C . LYS A 1 207 ? 7.452 -8.297 -20.095 1.00 63.94 207 LYS A C 1
ATOM 1641 O O . LYS A 1 207 ? 8.606 -8.573 -20.435 1.00 63.94 207 LYS A O 1
ATOM 1646 N N . GLY A 1 208 ? 6.796 -8.886 -19.095 1.00 62.38 208 GLY A N 1
ATOM 1647 C CA . GLY A 1 208 ? 7.237 -10.118 -18.434 1.00 62.38 208 GLY A CA 1
ATOM 1648 C C . GLY A 1 208 ? 8.166 -9.928 -17.238 1.00 62.38 208 GLY A C 1
ATOM 1649 O O . GLY A 1 208 ? 9.068 -10.746 -17.062 1.00 62.38 208 GLY A O 1
ATOM 1650 N N . VAL A 1 209 ? 7.982 -8.865 -16.451 1.00 62.19 209 VAL A N 1
ATOM 1651 C CA . VAL A 1 209 ? 8.719 -8.663 -15.198 1.00 62.19 209 VAL A CA 1
ATOM 1652 C C . VAL A 1 209 ? 7.782 -8.105 -14.127 1.00 62.19 209 VAL A C 1
ATOM 1654 O O . VAL A 1 209 ? 7.295 -6.991 -14.283 1.00 62.19 209 VAL A O 1
ATOM 1657 N N . ASP A 1 210 ? 7.614 -8.859 -13.032 1.00 75.81 210 ASP A N 1
ATOM 1658 C CA . ASP A 1 210 ? 6.632 -8.619 -11.962 1.00 75.81 210 ASP A CA 1
ATOM 1659 C C . ASP A 1 210 ? 6.669 -7.198 -11.372 1.00 75.81 210 ASP A C 1
ATOM 1661 O O . ASP A 1 210 ? 5.779 -6.392 -11.623 1.00 75.81 210 ASP A O 1
ATOM 1665 N N . PHE A 1 211 ? 7.677 -6.892 -10.556 1.00 87.88 211 PHE A N 1
ATOM 1666 C CA . PHE A 1 211 ? 7.965 -5.565 -10.004 1.00 87.88 211 PHE A CA 1
ATOM 1667 C C . PHE A 1 211 ? 9.318 -5.600 -9.289 1.00 87.88 211 PHE A C 1
ATOM 1669 O O . PHE A 1 211 ? 9.842 -6.669 -8.970 1.00 87.88 211 PHE A O 1
ATOM 1676 N N . PHE A 1 212 ? 9.873 -4.428 -8.994 1.00 89.50 212 PHE A N 1
ATOM 1677 C CA . PHE A 1 212 ? 11.147 -4.278 -8.299 1.00 89.50 212 PHE A CA 1
ATOM 1678 C C . PHE A 1 212 ? 10.970 -3.463 -7.028 1.00 89.50 212 PHE A C 1
ATOM 1680 O O . PHE A 1 212 ? 10.431 -2.360 -7.056 1.00 89.50 212 PHE A O 1
ATOM 1687 N N . ALA A 1 213 ? 11.449 -3.982 -5.904 1.00 92.25 213 ALA A N 1
ATOM 1688 C CA . ALA A 1 213 ? 11.453 -3.261 -4.641 1.00 92.25 213 ALA A CA 1
ATOM 1689 C C . ALA A 1 213 ? 12.670 -3.656 -3.808 1.00 92.25 213 ALA A C 1
ATOM 1691 O O . ALA A 1 213 ? 13.136 -4.795 -3.867 1.00 92.25 213 ALA A O 1
ATOM 1692 N N . THR A 1 214 ? 13.155 -2.723 -2.993 1.00 92.75 214 THR A N 1
ATOM 1693 C CA . THR A 1 214 ? 14.194 -2.985 -1.997 1.00 92.75 214 THR A CA 1
ATOM 1694 C C . THR A 1 214 ? 13.706 -2.593 -0.611 1.00 92.75 214 THR A C 1
ATOM 1696 O O . THR A 1 214 ? 12.960 -1.627 -0.430 1.00 92.75 214 THR A O 1
ATOM 1699 N N . LEU A 1 215 ? 14.146 -3.353 0.388 1.00 93.81 215 LEU A N 1
ATOM 1700 C CA . LEU A 1 215 ? 14.006 -3.007 1.794 1.00 93.81 215 LEU A CA 1
ATOM 1701 C C . LEU A 1 215 ? 15.366 -3.209 2.470 1.00 93.81 215 LEU A C 1
ATOM 1703 O O . LEU A 1 215 ? 16.023 -4.219 2.202 1.00 93.81 215 LEU A O 1
ATOM 1707 N N . PRO A 1 216 ? 15.813 -2.275 3.324 1.00 93.31 216 PRO A N 1
ATOM 1708 C CA . PRO A 1 216 ? 17.056 -2.450 4.052 1.00 93.31 216 PRO A CA 1
ATOM 1709 C C . PRO A 1 216 ? 16.953 -3.625 5.027 1.00 93.31 216 PRO A C 1
ATOM 1711 O O . PRO A 1 216 ? 15.913 -3.851 5.650 1.00 93.31 216 PRO A O 1
ATOM 1714 N N . LEU A 1 217 ? 18.054 -4.359 5.184 1.00 93.19 217 LEU A N 1
ATOM 1715 C CA . LEU A 1 217 ? 18.166 -5.382 6.219 1.00 93.19 217 LEU A CA 1
ATOM 1716 C C . LEU A 1 217 ? 18.132 -4.729 7.602 1.00 93.19 217 LEU A C 1
ATOM 1718 O O . LEU A 1 217 ? 18.706 -3.660 7.819 1.00 93.19 217 LEU A O 1
ATOM 1722 N N . ASP A 1 218 ? 17.467 -5.390 8.541 1.00 89.94 218 ASP A N 1
ATOM 1723 C CA . ASP A 1 218 ? 17.495 -5.002 9.944 1.00 89.94 218 ASP A CA 1
ATOM 1724 C C . ASP A 1 218 ? 18.824 -5.464 10.562 1.00 89.94 218 ASP A C 1
ATOM 1726 O O . ASP A 1 218 ? 19.030 -6.652 10.807 1.00 89.94 218 ASP A O 1
ATOM 1730 N N . SER A 1 219 ? 19.750 -4.528 10.783 1.00 71.00 219 SER A N 1
ATOM 1731 C CA . SER A 1 219 ? 21.128 -4.788 11.233 1.00 71.00 219 SER A CA 1
ATOM 1732 C C . SER A 1 219 ? 21.244 -5.412 12.632 1.00 71.00 219 SER A C 1
ATOM 1734 O O . SER A 1 219 ? 22.341 -5.769 13.061 1.00 71.00 219 SER A O 1
ATOM 1736 N N . LEU A 1 220 ? 20.130 -5.594 13.345 1.00 56.81 220 LEU A N 1
ATOM 1737 C CA . LEU A 1 220 ? 20.074 -6.314 14.619 1.00 56.81 220 LEU A CA 1
ATOM 1738 C C . LEU A 1 220 ? 20.119 -7.848 14.467 1.00 56.81 220 LEU A C 1
ATOM 1740 O O . LEU A 1 220 ? 20.255 -8.546 15.468 1.00 56.81 220 LEU A O 1
ATOM 1744 N N . SER A 1 221 ? 20.035 -8.393 13.247 1.00 51.94 221 SER A N 1
ATOM 1745 C CA . SER A 1 221 ? 20.093 -9.845 12.996 1.00 51.94 221 SER A CA 1
ATOM 1746 C C . SER A 1 221 ? 21.514 -10.425 12.895 1.00 51.94 221 SER A C 1
ATOM 1748 O O . SER A 1 221 ? 21.676 -11.642 12.943 1.00 51.94 221 SER A O 1
ATOM 1750 N N . SER A 1 222 ? 22.557 -9.594 12.789 1.00 43.09 222 SER A N 1
ATOM 1751 C CA . SER A 1 222 ? 23.937 -10.045 12.524 1.00 43.09 222 SER A CA 1
ATOM 1752 C C . SER A 1 222 ? 24.811 -10.311 13.764 1.00 43.09 222 SER A C 1
ATOM 1754 O O . SER A 1 222 ? 26.011 -10.529 13.619 1.00 43.09 222 SER A O 1
ATOM 1756 N N . SER A 1 223 ? 24.265 -10.316 14.985 1.00 43.56 223 SER A N 1
ATOM 1757 C CA . SER A 1 223 ? 25.053 -10.443 16.230 1.00 43.56 223 SER A CA 1
ATOM 1758 C C . SER A 1 223 ? 24.884 -11.768 16.989 1.00 43.56 223 SER A C 1
ATOM 1760 O O . SER A 1 223 ? 24.983 -11.797 18.214 1.00 43.56 223 SER A O 1
ATOM 1762 N N . SER A 1 224 ? 24.668 -12.898 16.305 1.00 43.38 224 SER A N 1
ATOM 1763 C CA . SER A 1 224 ? 24.675 -14.209 16.982 1.00 43.38 224 SER A CA 1
ATOM 1764 C C . SER A 1 224 ? 25.188 -15.372 16.128 1.00 43.38 224 SER A C 1
ATOM 1766 O O . SER A 1 224 ? 24.489 -16.348 15.899 1.00 43.38 224 SER A O 1
ATOM 1768 N N . SER A 1 225 ? 26.460 -15.313 15.721 1.00 42.34 225 SER A N 1
ATOM 1769 C CA . SER A 1 225 ? 27.253 -16.522 15.436 1.00 42.34 225 SER A CA 1
ATOM 1770 C C . SER A 1 225 ? 28.747 -16.203 15.329 1.00 42.34 225 SER A C 1
ATOM 1772 O O . SER A 1 225 ? 29.336 -16.222 14.252 1.00 42.34 225 SER A O 1
ATOM 1774 N N . SER A 1 226 ? 29.382 -15.928 16.466 1.00 38.06 226 SER A N 1
ATOM 1775 C CA . SER A 1 226 ? 30.828 -16.104 16.624 1.00 38.06 226 SER A CA 1
ATOM 1776 C C . SER A 1 226 ? 31.088 -16.819 17.948 1.00 38.06 226 SER A C 1
ATOM 1778 O O . SER A 1 226 ? 31.519 -16.221 18.931 1.00 38.06 226 SER A O 1
ATOM 1780 N N . SER A 1 227 ? 30.764 -18.111 17.998 1.00 39.56 227 SER A N 1
ATOM 1781 C CA . SER A 1 227 ? 31.269 -19.003 19.038 1.00 39.56 227 SER A CA 1
ATOM 1782 C C . SER A 1 227 ? 32.752 -19.253 18.766 1.00 39.56 227 SER A C 1
ATOM 1784 O O . SER A 1 227 ? 33.119 -20.028 17.884 1.00 39.56 227 SER A O 1
ATOM 1786 N N . SER A 1 228 ? 33.599 -18.551 19.509 1.00 37.81 228 SER A N 1
ATOM 1787 C CA . SER A 1 228 ? 35.036 -18.780 19.600 1.00 37.81 228 SER A CA 1
ATOM 1788 C C . SER A 1 228 ? 35.312 -20.165 20.192 1.00 37.81 228 SER A C 1
ATOM 1790 O O . SER A 1 228 ? 35.168 -20.372 21.396 1.00 37.81 228 SER A O 1
ATOM 1792 N N . SER A 1 229 ? 35.731 -21.115 19.359 1.00 37.66 229 SER A N 1
ATOM 1793 C CA . SER A 1 229 ? 36.379 -22.347 19.807 1.00 37.66 229 SER A CA 1
ATOM 1794 C C . SER A 1 229 ? 37.863 -22.065 20.047 1.00 37.66 229 SER A C 1
ATOM 1796 O O . SER A 1 229 ? 38.682 -22.136 19.132 1.00 37.66 229 SER A O 1
ATOM 1798 N N . SER A 1 230 ? 38.216 -21.712 21.279 1.00 37.53 230 SER A N 1
ATOM 1799 C CA . SER A 1 230 ? 39.598 -21.714 21.754 1.00 37.53 230 SER A CA 1
ATOM 1800 C C . SER A 1 230 ? 40.026 -23.155 22.045 1.00 37.53 230 SER A C 1
ATOM 1802 O O . SER A 1 230 ? 39.680 -23.713 23.085 1.00 37.53 230 SER A O 1
ATOM 1804 N N . SER A 1 231 ? 40.771 -23.765 21.124 1.00 38.72 231 SER A N 1
ATOM 1805 C CA . SER A 1 231 ? 41.527 -24.992 21.375 1.00 38.72 231 SER A CA 1
ATOM 1806 C C . SER A 1 231 ? 42.841 -24.636 22.072 1.00 38.72 231 SER A C 1
ATOM 1808 O O . SER A 1 231 ? 43.757 -24.094 21.458 1.00 38.72 231 SER A O 1
ATOM 1810 N N . SER A 1 232 ? 42.924 -24.936 23.365 1.00 37.91 232 SER A N 1
ATOM 1811 C CA . SER A 1 232 ? 44.169 -24.986 24.127 1.00 37.91 232 SER A CA 1
ATOM 1812 C C . SER A 1 232 ? 44.971 -26.223 23.716 1.00 37.91 232 SER A C 1
ATOM 1814 O O . SER A 1 232 ? 44.568 -27.346 24.015 1.00 37.91 232 SER A O 1
ATOM 1816 N N . SER A 1 233 ? 46.107 -26.023 23.051 1.00 37.91 233 SER A N 1
ATOM 1817 C CA . SER A 1 233 ? 47.129 -27.049 22.836 1.00 37.91 233 SER A CA 1
ATOM 1818 C C . SER A 1 233 ? 48.358 -26.719 23.680 1.00 37.91 233 SER A C 1
ATOM 1820 O O . SER A 1 233 ? 49.110 -25.798 23.371 1.00 37.91 233 SER A O 1
ATOM 1822 N N . SER A 1 234 ? 48.527 -27.472 24.763 1.00 38.88 234 SER A N 1
ATOM 1823 C CA . SER A 1 234 ? 49.728 -27.564 25.590 1.00 38.88 234 SER A CA 1
ATOM 1824 C C . SER A 1 234 ? 50.640 -28.673 25.058 1.00 38.88 234 SER A C 1
ATOM 1826 O O . SER A 1 234 ? 50.204 -29.816 24.963 1.00 38.88 234 SER A O 1
ATOM 1828 N N . SER A 1 235 ? 51.879 -28.324 24.699 1.00 38.41 235 SER A N 1
ATOM 1829 C CA . SER A 1 235 ? 53.098 -29.147 24.497 1.00 38.41 235 SER A CA 1
ATOM 1830 C C . SER A 1 235 ? 54.152 -28.161 23.954 1.00 38.41 235 SER A C 1
ATOM 1832 O O . SER A 1 235 ? 53.830 -27.446 23.011 1.00 38.41 235 SER A O 1
ATOM 1834 N N . SER A 1 236 ? 55.358 -27.963 24.482 1.00 40.03 236 SER A N 1
ATOM 1835 C CA . SER A 1 236 ? 56.257 -28.758 25.324 1.00 40.03 236 SER A CA 1
ATOM 1836 C C . SER A 1 236 ? 57.131 -27.834 26.175 1.00 40.03 236 SER A C 1
ATOM 1838 O O . SER A 1 236 ? 57.266 -26.649 25.795 1.00 40.03 236 SER A O 1
#

Organism: NCBI:txid180227

Secondary structure (DSSP, 8-state):
-HHHHHHHHHHHHIIIIIHHHGGGS-HHHHHHHHHHHHH----HHHHHHHHHHHHTTS-EE-TTS-EE--THHHHHHTS--TT-PPPHHHHHHHHHHHHHHHHTGGGTTTS-HHHHHHHHHHHHHHHHHHHHHHTT-SEEEGGGTSTT---SS---EEE---EEEEEESSPP-TT--SEEE-SS-EEETTT-BTTBEEEEEE-TT--S---EE---B-GGGSSS------------